Protein 6YF6 (pdb70)

Radius of gyration: 20.75 Å; Cα contacts (8 Å, |Δi|>4): 806; chains: 2; bounding box: 38×59×40 Å

InterPro domains:
  IPR008979 Galactose-binding-like domain superfamily [SSF49785] (20-133)
  IPR012905 PA-IL-like [PF07828] (20-133)

Secondary structure (DSSP, 8-state):
--EEE--GGG--TT-EE-TT--S-EEEEEEEEEEEE---TTS---EEEEEEEEES--TT-EEEEEEEEEE-S--SBPPEEEEEETTEE-SPPEEP-SBT--EEEEEEEE-SSSEEEEEEEE-----SB--EEEEEEEEE-/--EEEE--GGG--TT-EE-TT--S-EEEEEEEEEEEE---TTS---EEEEEEEE-S--TT-EEEEEEEEEE-S--SBPPEEEEEETTEE-S--EE--SBT--EEEEEEEE--SS-EEEEEEE----SSB--EEEEEEEE-

Nearest PDB structures (foldseek):
  6yf6-assembly1_B  TM=9.574E-01  e=5.874E-25  Enterobacter cloacae subsp. cloacae ATCC 13047
  8ic1-assembly1_A  TM=6.413E-01  e=6.674E-04  Microbacterium arabinogalactanolyticum
  8hhv-assembly1_A  TM=6.382E-01  e=7.828E-04  Microbacterium arabinogalactanolyticum
  8h3u-assembly1_A  TM=5.545E-01  e=1.059E-02  Homo sapiens
  8h3s-assembly1_A  TM=5.244E-01  e=1.359E-01  Homo sapiens

B-factor: mean 43.85, std 18.53, range [12.95, 133.69]

Structure (mmCIF, N/CA/C/O backbone):
data_6YF6
#
_entry.id   6YF6
#
_cell.length_a   38.512
_cell.length_b   63.671
_cell.length_c   134.009
_cell.angle_alpha   90.000
_cell.angle_beta   90.000
_cell.angle_gamma   90.000
#
_symmetry.space_group_name_H-M   'P 21 21 21'
#
loop_
_entity.id
_entity.type
_entity.pdbx_description
1 polymer 'Galactose-binding lectin'
2 non-polymer 'methyl 1-seleno-alpha-L-fucopyranoside'
3 non-polymer 'CALCIUM ION'
4 non-polymer 'PHOSPHATE ION'
5 water water
#
loop_
_atom_site.group_PDB
_atom_site.id
_atom_site.type_symbol
_atom_site.label_atom_id
_atom_site.label_alt_id
_atom_site.label_comp_id
_atom_site.label_asym_id
_atom_site.label_entity_id
_atom_site.label_seq_id
_atom_site.pdbx_PDB_ins_code
_atom_site.Cartn_x
_atom_site.Cartn_y
_atom_site.Cartn_z
_atom_site.occupancy
_atom_site.B_iso_or_equiv
_atom_site.auth_seq_id
_atom_site.auth_comp_id
_atom_site.auth_asym_id
_atom_site.auth_atom_id
_atom_site.pdbx_PDB_model_num
ATOM 1 N N . PHE A 1 5 ? -6.76919 30.60539 -0.81526 1.000 62.27983 144 PHE A N 1
ATOM 2 C CA . PHE A 1 5 ? -7.38989 31.49854 -1.78842 1.000 59.43038 144 PHE A CA 1
ATOM 3 C C . PHE A 1 5 ? -6.50009 31.68348 -3.01620 1.000 57.40631 144 PHE A C 1
ATOM 4 O O . PHE A 1 5 ? -5.28840 31.87007 -2.89685 1.000 56.07643 144 PHE A O 1
ATOM 20 N N . GLU A 1 6 ? -7.11022 31.62437 -4.19903 1.000 53.96845 145 GLU A N 1
ATOM 21 C CA . GLU A 1 6 ? -6.40262 31.92754 -5.43704 1.000 53.00837 145 GLU A CA 1
ATOM 22 C C . GLU A 1 6 ? -7.41631 32.33706 -6.49442 1.000 51.55943 145 GLU A C 1
ATOM 23 O O . GLU A 1 6 ? -8.42797 31.65347 -6.68337 1.000 51.26032 145 GLU A O 1
ATOM 35 N N . ASP A 1 7 ? -7.13988 33.44959 -7.17383 1.000 52.47706 146 ASP A N 1
ATOM 36 C CA . ASP A 1 7 ? -7.93714 33.93327 -8.29752 1.000 51.97734 146 ASP A CA 1
ATOM 37 C C . ASP A 1 7 ? -7.00960 34.02183 -9.50373 1.000 51.70114 146 ASP A C 1
ATOM 38 O O . ASP A 1 7 ? -6.17431 34.92910 -9.58422 1.000 52.51482 146 ASP A O 1
ATOM 47 N N . LEU A 1 8 ? -7.15622 33.08273 -10.43346 1.000 51.27608 147 LEU A N 1
ATOM 48 C CA . LEU A 1 8 ? -6.23191 32.90469 -11.54438 1.000 49.29782 147 LEU A CA 1
ATOM 49 C C . LEU A 1 8 ? -6.93017 33.26076 -12.84797 1.000 45.57504 147 LEU A C 1
ATOM 50 O O . LEU A 1 8 ? -7.99867 32.71903 -13.15019 1.000 45.64653 147 LEU A O 1
ATOM 66 N N . THR A 1 9 ? -6.32835 34.17700 -13.61009 1.000 42.42800 148 THR A N 1
ATOM 67 C CA . THR A 1 9 ? -6.83020 34.59614 -14.91863 1.000 38.83244 148 THR A CA 1
ATOM 68 C C . THR A 1 9 ? -5.71945 34.37589 -15.94444 1.000 36.23643 148 THR A C 1
ATOM 69 O O . THR A 1 9 ? -4.76472 35.15587 -16.00562 1.000 36.73366 148 THR A O 1
ATOM 80 N N . ASN A 1 10 ? -5.83351 33.31883 -16.74772 1.000 35.21192 149 ASN A N 1
ATOM 81 C CA . ASN A 1 10 ? -4.92570 33.09883 -17.86677 1.000 34.99608 149 ASN A CA 1
ATOM 82 C C . ASN A 1 10 ? -5.59739 33.33768 -19.21278 1.000 34.19711 149 ASN A C 1
ATOM 83 O O . ASN A 1 10 ? -4.92965 33.24993 -20.25018 1.000 34.18789 149 ASN A O 1
ATOM 94 N N . PHE A 1 11 ? -6.89650 33.64465 -19.21678 1.000 34.59462 150 PHE A N 1
ATOM 95 C CA . PHE A 1 11 ? -7.66691 34.00610 -20.40453 1.000 33.42142 150 PHE A CA 1
ATOM 96 C C . PHE A 1 11 ? -7.96272 32.81381 -21.30800 1.000 31.59806 150 PHE A C 1
ATOM 97 O O . PHE A 1 11 ? -8.35566 32.99682 -22.46418 1.000 31.61876 150 PHE A O 1
ATOM 114 N N . GLU A 1 12 ? -7.80016 31.59078 -20.80624 1.000 32.53558 151 GLU A N 1
ATOM 115 C CA . GLU A 1 12 ? -8.25741 30.41967 -21.54267 1.000 33.32687 151 GLU A CA 1
ATOM 116 C C . GLU A 1 12 ? -9.74885 30.54376 -21.83478 1.000 33.73344 151 GLU A C 1
ATOM 117 O O . GLU A 1 12 ? -10.52226 31.03274 -21.00689 1.000 34.16647 151 GLU A O 1
ATOM 129 N N . ARG A 1 13 ? -10.15361 30.10515 -23.02358 1.000 36.21815 152 ARG A N 1
ATOM 130 C CA . ARG A 1 13 ? -11.54805 30.16751 -23.45245 1.000 41.78569 152 ARG A CA 1
ATOM 131 C C . ARG A 1 13 ? -12.06177 31.60254 -23.52410 1.000 38.28257 152 ARG A C 1
ATOM 132 O O . ARG A 1 13 ? -13.27551 31.83392 -23.50693 1.000 36.37527 152 ARG A O 1
ATOM 153 N N . ASP A 1 14 ? -11.15171 32.57354 -23.60150 1.000 36.93592 153 ASP A N 1
ATOM 154 C CA . ASP A 1 14 ? -11.50671 33.99107 -23.64933 1.000 35.63757 153 ASP A CA 1
ATOM 155 C C . ASP A 1 14 ? -12.26107 34.42798 -22.39607 1.000 34.09726 153 ASP A C 1
ATOM 156 O O . ASP A 1 14 ? -13.06341 35.36356 -22.43391 1.000 33.01386 153 ASP A O 1
ATOM 165 N N . ASN A 1 15 ? -12.01538 33.75854 -21.27270 1.000 34.72103 154 ASN A N 1
ATOM 166 C CA . ASN A 1 15 ? -12.60199 34.16438 -20.00015 1.000 36.02285 154 ASN A CA 1
ATOM 167 C C . ASN A 1 15 ? -11.75029 35.28089 -19.40676 1.000 36.10039 154 ASN A C 1
ATOM 168 O O . ASN A 1 15 ? -10.62574 35.03996 -18.95471 1.000 38.28836 154 ASN A O 1
ATOM 179 N N . TRP A 1 16 ? -12.27757 36.50777 -19.42027 1.000 34.09004 155 TRP A N 1
ATOM 180 C CA . TRP A 1 16 ? -11.59249 37.62795 -18.78910 1.000 33.78108 155 TRP A CA 1
ATOM 181 C C . TRP A 1 16 ? -11.68283 37.58091 -17.26893 1.000 38.60150 155 TRP A C 1
ATOM 182 O O . TRP A 1 16 ? -11.02665 38.38981 -16.60431 1.000 40.11891 155 TRP A O 1
ATOM 203 N N . ASN A 1 17 ? -12.47462 36.66093 -16.71263 1.000 39.59727 156 ASN A N 1
ATOM 204 C CA . ASN A 1 17 ? -12.62643 36.49856 -15.26461 1.000 42.34099 156 ASN A CA 1
ATOM 205 C C . ASN A 1 17 ? -12.85935 37.84607 -14.58286 1.000 44.14795 156 ASN A C 1
ATOM 206 O O . ASN A 1 17 ? -12.23442 38.18269 -13.57442 1.000 43.73078 156 ASN A O 1
ATOM 217 N N . ASN A 1 18 ? -13.76892 38.62871 -15.16329 1.000 45.08448 157 ASN A N 1
ATOM 218 C CA . ASN A 1 18 ? -14.25769 39.89685 -14.63138 1.000 47.30541 157 ASN A CA 1
ATOM 219 C C . ASN A 1 18 ? -13.21747 41.00884 -14.66682 1.000 44.28548 157 ASN A C 1
ATOM 220 O O . ASN A 1 18 ? -13.46951 42.09467 -14.12875 1.000 44.17084 157 ASN A O 1
ATOM 231 N N . TRP A 1 19 ? -12.06068 40.78602 -15.28528 1.000 42.77255 158 TRP A N 1
ATOM 232 C CA . TRP A 1 19 ? -11.16782 41.89924 -15.57874 1.000 42.18925 158 TRP A CA 1
ATOM 233 C C . TRP A 1 19 ? -11.73954 42.71411 -16.73111 1.000 43.69841 158 TRP A C 1
ATOM 234 O O . TRP A 1 19 ? -12.26186 42.16069 -17.70402 1.000 42.10111 158 TRP A O 1
ATOM 255 N N . GLN A 1 20 ? -11.64977 44.03705 -16.60877 1.000 44.72878 159 GLN A N 1
ATOM 256 C CA . GLN A 1 20 ? -12.19620 44.95634 -17.59314 1.000 47.40750 159 GLN A CA 1
ATOM 257 C C . GLN A 1 20 ? -11.16011 46.01073 -17.94840 1.000 41.53504 159 GLN A C 1
ATOM 258 O O . GLN A 1 20 ? -10.29100 46.35036 -17.14038 1.000 40.66941 159 GLN A O 1
ATOM 272 N N . ALA A 1 21 ? -11.26609 46.53320 -19.16554 1.000 37.12443 160 ALA A N 1
ATOM 273 C CA . ALA A 1 21 ? -10.44269 47.66943 -19.54669 1.000 35.84443 160 ALA A CA 1
ATOM 274 C C . ALA A 1 21 ? -10.69597 48.83083 -18.59370 1.000 37.37897 160 ALA A C 1
ATOM 275 O O . ALA A 1 21 ? -11.83182 49.08095 -18.17877 1.000 36.95941 160 ALA A O 1
ATOM 282 N N . GLY A 1 22 ? -9.62462 49.52876 -18.22927 1.000 40.20969 161 GLY A N 1
ATOM 283 C CA . GLY A 1 22 ? -9.73491 50.74910 -17.46763 1.000 42.11784 161 GLY A CA 1
ATOM 284 C C . GLY A 1 22 ? -9.82161 51.95624 -18.38005 1.000 42.35914 161 GLY A C 1
ATOM 285 O O . GLY A 1 22 ? -9.72226 51.83992 -19.60599 1.000 38.02717 161 GLY A O 1
ATOM 289 N N . PRO A 1 23 ? -10.01006 53.14413 -17.79639 1.000 45.83619 162 PRO A N 1
ATOM 290 C CA . PRO A 1 23 ? -10.12536 54.36046 -18.62113 1.000 45.31917 162 PRO A CA 1
ATOM 291 C C . PRO A 1 23 ? -8.96643 54.57160 -19.58021 1.000 43.19963 162 PRO A C 1
ATOM 292 O O . PRO A 1 23 ? -9.16028 55.16289 -20.65031 1.000 41.41636 162 PRO A O 1
ATOM 303 N N . ALA A 1 24 ? -7.76670 54.11068 -19.23085 1.000 42.21894 163 ALA A N 1
ATOM 304 C CA . ALA A 1 24 ? -6.59305 54.23905 -20.08289 1.000 40.40504 163 ALA A CA 1
ATOM 305 C C . ALA A 1 24 ? -6.33220 52.99692 -20.92688 1.000 37.84775 163 ALA A C 1
ATOM 306 O O . ALA A 1 24 ? -5.35620 52.97239 -21.68278 1.000 37.09624 163 ALA A O 1
ATOM 313 N N . GLY A 1 25 ? -7.16809 51.96735 -20.81154 1.000 36.43984 164 GLY A N 1
ATOM 314 C CA . GLY A 1 25 ? -7.02376 50.77753 -21.62624 1.000 35.24573 164 GLY A CA 1
ATOM 315 C C . GLY A 1 25 ? -7.88541 50.85599 -22.86805 1.000 36.08211 164 GLY A C 1
ATOM 316 O O . GLY A 1 25 ? -9.08942 50.58649 -22.81357 1.000 41.05449 164 GLY A O 1
ATOM 320 N N . HIS A 1 26 ? -7.28241 51.22736 -23.99344 1.000 32.72854 165 HIS A N 1
ATOM 321 C CA . HIS A 1 26 ? -8.01790 51.49999 -25.21928 1.000 29.90707 165 HIS A CA 1
ATOM 322 C C . HIS A 1 26 ? -7.90436 50.33387 -26.18893 1.000 28.51851 165 HIS A C 1
ATOM 323 O O . HIS A 1 26 ? -6.80364 49.83321 -26.44730 1.000 28.03275 165 HIS A O 1
ATOM 337 N N . ASP A 1 27 ? -9.04654 49.91556 -26.73299 1.000 28.71068 166 ASP A N 1
ATOM 338 C CA . ASP A 1 27 ? -9.08581 48.96504 -27.84097 1.000 28.18705 166 ASP A CA 1
ATOM 339 C C . ASP A 1 27 ? -8.40518 47.64756 -27.46866 1.000 26.92789 166 ASP A C 1
ATOM 340 O O . ASP A 1 27 ? -7.59700 47.10220 -28.22571 1.000 27.21821 166 ASP A O 1
ATOM 349 N N . LEU A 1 28 ? -8.75480 47.12351 -26.29375 1.000 28.06211 167 LEU A N 1
ATOM 350 C CA . LEU A 1 28 ? -8.15866 45.88634 -25.81100 1.000 27.70988 167 LEU A CA 1
ATOM 351 C C . LEU A 1 28 ? -8.78298 44.67437 -26.49692 1.000 27.69986 167 LEU A C 1
ATOM 352 O O . LEU A 1 28 ? -9.96780 44.66805 -26.84573 1.000 29.07417 167 LEU A O 1
ATOM 368 N N . TYR A 1 29 ? -7.96442 43.64103 -26.68622 1.000 26.14971 168 TYR A N 1
ATOM 369 C CA . TYR A 1 29 ? -8.41679 42.38941 -27.27663 1.000 26.54585 168 TYR A CA 1
ATOM 370 C C . TYR A 1 29 ? -7.46022 41.28304 -26.86073 1.000 25.01637 168 TYR A C 1
ATOM 371 O O . TYR A 1 29 ? -6.34298 41.54090 -26.40364 1.000 26.49033 168 TYR A O 1
ATOM 389 N N . LEU A 1 30 ? -7.91472 40.04473 -27.03710 1.000 24.87946 169 LEU A N 1
ATOM 390 C CA . LEU A 1 30 ? -7.11004 38.87191 -26.73132 1.000 26.23282 169 LEU A CA 1
ATOM 391 C C . LEU A 1 30 ? -6.39657 38.36261 -27.97759 1.000 24.75505 169 LEU A C 1
ATOM 392 O O . LEU A 1 30 ? -6.93432 38.42455 -29.08993 1.000 25.22016 169 LEU A O 1
ATOM 408 N N . VAL A 1 31 ? -5.17854 37.86175 -27.78055 1.000 24.21959 170 VAL A N 1
ATOM 409 C CA . VAL A 1 31 ? -4.39111 37.23711 -28.83027 1.000 24.21292 170 VAL A CA 1
ATOM 410 C C . VAL A 1 31 ? -3.78824 35.95014 -28.27921 1.000 25.22583 170 VAL A C 1
ATOM 411 O O . VAL A 1 31 ? -3.76269 35.71062 -27.07081 1.000 23.33037 170 VAL A O 1
ATOM 424 N N . ASP A 1 32 ? -3.30078 35.11988 -29.20098 1.000 26.15685 171 ASP A N 1
ATOM 425 C CA . ASP A 1 32 ? -2.52972 33.92957 -28.86135 1.000 26.86454 171 ASP A CA 1
ATOM 426 C C . ASP A 1 32 ? -1.05902 34.32106 -28.80767 1.000 26.90924 171 ASP A C 1
ATOM 427 O O . ASP A 1 32 ? -0.40801 34.47028 -29.84463 1.000 27.18593 171 ASP A O 1
ATOM 436 N N . ALA A 1 33 ? -0.53212 34.50403 -27.60348 1.000 25.76795 172 ALA A N 1
ATOM 437 C CA . ALA A 1 33 ? 0.90968 34.47105 -27.43243 1.000 26.58408 172 ALA A CA 1
ATOM 438 C C . ALA A 1 33 ? 1.36883 33.01782 -27.53721 1.000 24.87181 172 ALA A C 1
ATOM 439 O O . ALA A 1 33 ? 0.56985 32.10176 -27.75620 1.000 24.45575 172 ALA A O 1
ATOM 446 N N . SER A 1 34 ? 2.66874 32.79051 -27.39398 1.000 27.54934 173 SER A N 1
ATOM 447 C CA . SER A 1 34 ? 3.21858 31.45085 -27.52843 1.000 31.99453 173 SER A CA 1
ATOM 448 C C . SER A 1 34 ? 4.11083 31.13073 -26.34327 1.000 30.78319 173 SER A C 1
ATOM 449 O O . SER A 1 34 ? 4.80625 32.00792 -25.81783 1.000 30.37442 173 SER A O 1
ATOM 457 N N . THR A 1 35 ? 4.08029 29.86433 -25.92971 1.000 30.72433 174 THR A N 1
ATOM 458 C CA . THR A 1 35 ? 4.89818 29.35055 -24.84194 1.000 29.96232 174 THR A CA 1
ATOM 459 C C . THR A 1 35 ? 5.38475 27.95642 -25.21659 1.000 28.24023 174 THR A C 1
ATOM 460 O O . THR A 1 35 ? 4.61888 27.13991 -25.73619 1.000 27.56409 174 THR A O 1
ATOM 471 N N . ARG A 1 36 ? 6.66325 27.69496 -24.95962 1.000 27.44491 175 ARG A N 1
ATOM 472 C CA . ARG A 1 36 ? 7.30830 26.48012 -25.43840 1.000 26.50370 175 ARG A CA 1
ATOM 473 C C . ARG A 1 36 ? 6.96762 25.29594 -24.54347 1.000 26.64690 175 ARG A C 1
ATOM 474 O O . ARG A 1 36 ? 6.90768 25.41910 -23.31533 1.000 26.62690 175 ARG A O 1
ATOM 495 N N . ALA A 1 37 ? 6.75694 24.13927 -25.17035 1.000 24.99055 176 ALA A N 1
ATOM 496 C CA . ALA A 1 37 ? 6.26649 22.96474 -24.46699 1.000 22.48732 176 ALA A CA 1
ATOM 497 C C . ALA A 1 37 ? 6.76052 21.70273 -25.15743 1.000 21.83872 176 ALA A C 1
ATOM 498 O O . ALA A 1 37 ? 6.92861 21.67382 -26.37922 1.000 22.24187 176 ALA A O 1
ATOM 505 N N . VAL A 1 38 ? 6.99373 20.66063 -24.35747 1.000 22.68040 177 VAL A N 1
ATOM 506 C CA . VAL A 1 38 ? 7.25302 19.32479 -24.88787 1.000 24.13722 177 VAL A CA 1
ATOM 507 C C . VAL A 1 38 ? 5.92436 18.70592 -25.29910 1.000 24.13701 177 VAL A C 1
ATOM 508 O O . VAL A 1 38 ? 4.96812 18.68894 -24.51581 1.000 24.54757 177 VAL A O 1
ATOM 521 N N . GLU A 1 39 ? 5.86548 18.17429 -26.51451 1.000 24.84919 178 GLU A N 1
ATOM 522 C CA . GLU A 1 39 ? 4.65933 17.54153 -27.03059 1.000 25.93984 178 GLU A CA 1
ATOM 523 C C . GLU A 1 39 ? 4.80182 16.02851 -26.94308 1.000 24.60786 178 GLU A C 1
ATOM 524 O O . GLU A 1 39 ? 5.81511 15.46740 -27.37397 1.000 22.48723 178 GLU A O 1
ATOM 536 N N . PHE A 1 40 ? 3.78702 15.37771 -26.38297 1.000 24.32289 179 PHE A N 1
ATOM 537 C CA . PHE A 1 40 ? 3.71455 13.92198 -26.29024 1.000 23.16706 179 PHE A CA 1
ATOM 538 C C . PHE A 1 40 ? 2.60308 13.46744 -27.23245 1.000 23.33454 179 PHE A C 1
ATOM 539 O O . PHE A 1 40 ? 1.42424 13.48912 -26.86863 1.000 23.95373 179 PHE A O 1
ATOM 556 N N . ILE A 1 41 ? 2.98186 13.06684 -28.45027 1.000 21.76122 180 ILE A N 1
ATOM 557 C CA . ILE A 1 41 ? 2.01535 12.60620 -29.44911 1.000 25.11906 180 ILE A CA 1
ATOM 558 C C . ILE A 1 41 ? 1.80325 11.09680 -29.41465 1.000 21.94235 180 ILE A C 1
ATOM 559 O O . ILE A 1 41 ? 0.86849 10.59825 -30.06359 1.000 24.25786 180 ILE A O 1
ATOM 575 N N . THR A 1 42 ? 2.63459 10.35716 -28.67477 1.000 21.88149 181 THR A N 1
ATOM 576 C CA . THR A 1 42 ? 2.50311 8.91665 -28.46260 1.000 23.98082 181 THR A CA 1
ATOM 577 C C . THR A 1 42 ? 2.13976 8.16380 -29.73549 1.000 26.16176 181 THR A C 1
ATOM 578 O O . THR A 1 42 ? 0.96977 7.84657 -29.97898 1.000 26.27670 181 THR A O 1
ATOM 588 N N . ARG A 1 43 ? 3.15744 7.85250 -30.53773 1.000 29.07760 182 ARG A N 1
ATOM 589 C CA . ARG A 1 43 ? 2.95345 7.25590 -31.84395 1.000 31.51014 182 ARG A CA 1
ATOM 590 C C . ARG A 1 43 ? 2.45652 5.81630 -31.72346 1.000 30.85294 182 ARG A C 1
ATOM 591 O O . ARG A 1 43 ? 2.58554 5.18636 -30.67057 1.000 31.62635 182 ARG A O 1
ATOM 612 N N . PRO A 1 44 ? 1.90433 5.26476 -32.80682 1.000 30.87963 183 PRO A N 1
ATOM 613 C CA . PRO A 1 44 ? 1.35826 3.90351 -32.74408 1.000 30.58604 183 PRO A CA 1
ATOM 614 C C . PRO A 1 44 ? 2.40770 2.86357 -32.37525 1.000 32.40222 183 PRO A C 1
ATOM 615 O O . PRO A 1 44 ? 3.57957 2.96723 -32.74054 1.000 32.55854 183 PRO A O 1
ATOM 626 N N . ASN A 1 45 ? 1.96054 1.84906 -31.63112 1.000 34.62102 184 ASN A N 1
ATOM 627 C CA . ASN A 1 45 ? 2.71989 0.61648 -31.40885 1.000 37.36934 184 ASN A CA 1
ATOM 628 C C . ASN A 1 45 ? 4.01366 0.85326 -30.64092 1.000 35.09931 184 ASN A C 1
ATOM 629 O O . ASN A 1 45 ? 5.02166 0.18482 -30.88002 1.000 34.48146 184 ASN A O 1
ATOM 640 N N . LYS A 1 46 ? 3.99352 1.80363 -29.71513 1.000 31.21897 185 LYS A N 1
ATOM 641 C CA . LYS A 1 46 ? 5.01377 1.92422 -28.68780 1.000 29.40359 185 LYS A CA 1
ATOM 642 C C . LYS A 1 46 ? 4.30562 1.96426 -27.34201 1.000 28.23057 185 LYS A C 1
ATOM 643 O O . LYS A 1 46 ? 3.13068 2.33022 -27.25241 1.000 28.38570 185 LYS A O 1
ATOM 662 N N . ASN A 1 47 ? 5.02087 1.56948 -26.29333 1.000 28.58817 186 ASN A N 1
ATOM 663 C CA . ASN A 1 47 ? 4.46408 1.55514 -24.94430 1.000 28.58940 186 ASN A CA 1
ATOM 664 C C . ASN A 1 47 ? 4.78335 2.89091 -24.27832 1.000 27.04600 186 ASN A C 1
ATOM 665 O O . ASN A 1 47 ? 5.94674 3.18608 -23.98605 1.000 29.40536 186 ASN A O 1
ATOM 676 N N . HIS A 1 48 ? 3.75049 3.70288 -24.04292 1.000 25.39455 187 HIS A N 1
ATOM 677 C CA . HIS A 1 48 ? 3.91168 5.04078 -23.48656 1.000 23.31750 187 HIS A CA 1
ATOM 678 C C . HIS A 1 48 ? 3.61735 5.10504 -21.99132 1.000 23.43556 187 HIS A C 1
ATOM 679 O O . HIS A 1 48 ? 3.41732 6.19803 -21.45062 1.000 21.62097 187 HIS A O 1
ATOM 693 N N . ALA A 1 49 ? 3.60047 3.96377 -21.31120 1.000 27.03722 188 ALA A N 1
ATOM 694 C CA . ALA A 1 49 ? 3.47607 3.91707 -19.86099 1.000 28.04168 188 ALA A CA 1
ATOM 695 C C . ALA A 1 49 ? 4.85636 3.72097 -19.24820 1.000 27.16632 188 ALA A C 1
ATOM 696 O O . ALA A 1 49 ? 5.63447 2.87820 -19.71389 1.000 25.02095 188 ALA A O 1
ATOM 703 N N . GLY A 1 50 ? 5.15033 4.49204 -18.20718 1.000 26.78411 189 GLY A N 1
ATOM 704 C CA . GLY A 1 50 ? 6.42377 4.46933 -17.52943 1.000 26.43435 189 GLY A CA 1
ATOM 705 C C . GLY A 1 50 ? 6.93092 5.87914 -17.32773 1.000 25.79488 189 GLY A C 1
ATOM 706 O O . GLY A 1 50 ? 6.16490 6.84885 -17.36442 1.000 26.52565 189 GLY A O 1
ATOM 710 N N . GLU A 1 51 ? 8.23745 5.99853 -17.11503 1.000 25.37744 190 GLU A N 1
ATOM 711 C CA . GLU A 1 51 ? 8.85700 7.30070 -16.89581 1.000 25.68557 190 GLU A CA 1
ATOM 712 C C . GLU A 1 51 ? 9.09882 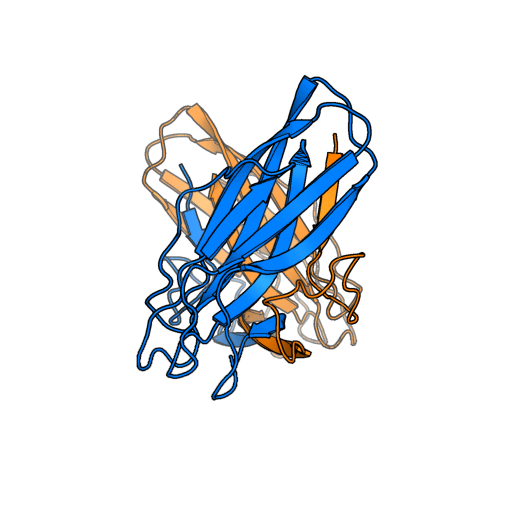7.97352 -18.24404 1.000 25.80636 190 GLU A C 1
ATOM 713 O O . GLU A 1 51 ? 9.84961 7.45679 -19.07959 1.000 28.08273 190 GLU A O 1
ATOM 725 N N . ILE A 1 52 ? 8.44542 9.11798 -18.45934 1.000 24.58336 191 ILE A N 1
ATOM 726 C CA . ILE A 1 52 ? 8.48741 9.80219 -19.74862 1.000 23.76048 191 ILE A CA 1
ATOM 727 C C . ILE A 1 52 ? 9.44359 10.99158 -19.76856 1.000 23.61971 191 ILE A C 1
ATOM 728 O O . ILE A 1 52 ? 9.87348 11.40464 -20.85792 1.000 24.77870 191 ILE A O 1
ATOM 744 N N . LEU A 1 53 ? 9.75876 11.57397 -18.61444 1.000 22.15452 192 LEU A N 1
ATOM 745 C CA . LEU A 1 53 ? 10.73838 12.64551 -18.50502 1.000 25.08340 192 LEU A CA 1
ATOM 746 C C . LEU A 1 53 ? 11.53774 12.41709 -17.23202 1.000 24.86531 192 LEU A C 1
ATOM 747 O O . LEU A 1 53 ? 10.96108 12.09498 -16.19071 1.000 26.42171 192 LEU A O 1
ATOM 763 N N . LYS A 1 54 ? 12.85373 12.60237 -17.30295 1.000 25.71585 193 LYS A N 1
ATOM 764 C CA . LYS A 1 54 ? 13.71511 12.31496 -16.16504 1.000 25.57935 193 LYS A CA 1
ATOM 765 C C . LYS A 1 54 ? 14.73762 13.42585 -15.98199 1.000 25.86799 193 LYS A C 1
ATOM 766 O O . LYS A 1 54 ? 15.20078 14.03498 -16.95074 1.000 25.24304 193 LYS A O 1
ATOM 785 N N . LYS A 1 55 ? 15.06950 13.69145 -14.71749 1.000 25.39094 194 LYS A N 1
ATOM 786 C CA . LYS A 1 55 ? 16.11853 14.64211 -14.38170 1.000 25.67542 194 LYS A CA 1
ATOM 787 C C . LYS A 1 55 ? 16.68309 14.30980 -13.00767 1.000 24.85452 194 LYS A C 1
ATOM 788 O O . LYS A 1 55 ? 15.92960 14.03856 -12.06944 1.000 23.59076 194 LYS A O 1
ATOM 807 N N . THR A 1 56 ? 18.00716 14.34969 -12.89720 1.000 27.03028 195 THR A N 1
ATOM 808 C CA . THR A 1 56 ? 18.67179 14.31124 -11.59704 1.000 30.55765 195 THR A CA 1
ATOM 809 C C . THR A 1 56 ? 18.87934 15.75692 -11.15981 1.000 28.93555 195 THR A C 1
ATOM 810 O O . THR A 1 56 ? 19.79620 16.43920 -11.62518 1.000 29.20017 195 THR A O 1
ATOM 821 N N . LEU A 1 57 ? 18.00909 16.22802 -10.27306 1.000 29.09255 196 LEU A N 1
ATOM 822 C CA . LEU A 1 57 ? 18.05779 17.60090 -9.78534 1.000 29.92855 196 LEU A CA 1
ATOM 823 C C . LEU A 1 57 ? 19.13395 17.73650 -8.71634 1.000 29.65885 196 LEU A C 1
ATOM 824 O O . LEU A 1 57 ? 19.11152 17.01680 -7.71246 1.000 29.80746 196 LEU A O 1
ATOM 840 N N . THR A 1 58 ? 20.05973 18.66560 -8.91835 1.000 30.64325 197 THR A N 1
ATOM 841 C CA . THR A 1 58 ? 21.16332 18.89331 -7.99839 1.000 31.87807 197 THR A CA 1
ATOM 842 C C . THR A 1 58 ? 20.92781 20.17180 -7.19965 1.000 31.92596 197 THR A C 1
ATOM 843 O O . THR A 1 58 ? 19.96144 20.90662 -7.42096 1.000 31.58610 197 THR A O 1
ATOM 854 N N . GLY A 1 59 ? 21.82521 20.42332 -6.24755 1.000 30.68861 198 GLY A N 1
ATOM 855 C CA . GLY A 1 59 ? 21.75679 21.63115 -5.44910 1.000 30.07230 198 GLY A CA 1
ATOM 856 C C . GLY A 1 59 ? 20.81442 21.57770 -4.27010 1.000 28.37702 198 GLY A C 1
ATOM 857 O O . GLY A 1 59 ? 20.45359 22.63085 -3.73365 1.000 27.46900 198 GLY A O 1
ATOM 861 N N . LEU A 1 60 ? 20.41419 20.38467 -3.83753 1.000 30.12561 199 LEU A N 1
ATOM 862 C CA . LEU A 1 60 ? 19.46552 20.23756 -2.74873 1.000 29.97722 199 LEU A CA 1
ATOM 863 C C . LEU A 1 60 ? 20.19225 20.05700 -1.41661 1.000 30.72591 199 LEU A C 1
ATOM 864 O O . LEU A 1 60 ? 21.42096 19.97537 -1.34990 1.000 30.15419 199 LEU A O 1
ATOM 880 N N . THR A 1 61 ? 19.41402 19.98328 -0.33826 1.000 30.04260 200 THR A N 1
ATOM 881 C CA . THR A 1 61 ? 19.94430 19.78104 1.00371 1.000 30.73432 200 THR A CA 1
ATOM 882 C C . THR A 1 61 ? 19.06517 18.77462 1.73021 1.000 28.71435 200 THR A C 1
ATOM 883 O O . THR A 1 61 ? 17.83925 18.91900 1.74723 1.000 29.53552 200 THR A O 1
ATOM 894 N N . ALA A 1 62 ? 19.69299 17.76252 2.32951 1.000 28.13186 201 ALA A N 1
ATOM 895 C CA . ALA A 1 62 ? 18.94940 16.70383 2.99876 1.000 2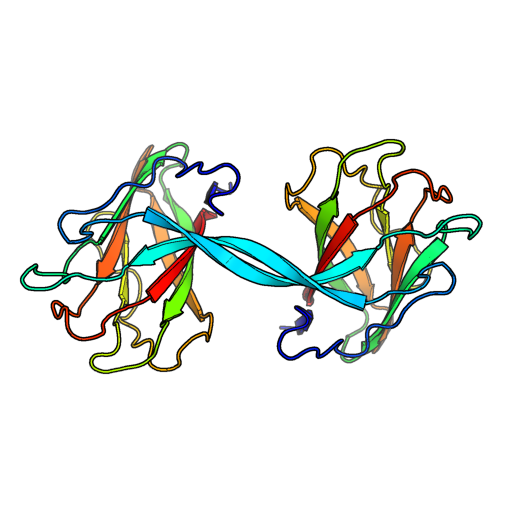7.65625 201 ALA A CA 1
ATOM 896 C C . ALA A 1 62 ? 17.98972 17.27324 4.03366 1.000 28.63687 201 ALA A C 1
ATOM 897 O O . ALA A 1 62 ? 18.30100 18.24184 4.73046 1.000 27.86119 201 ALA A O 1
ATOM 904 N N . GLY A 1 63 ? 16.82200 16.64463 4.14520 1.000 30.58255 202 GLY A N 1
ATOM 905 C CA . GLY A 1 63 ? 15.85697 16.99246 5.16008 1.000 33.48517 202 GLY A CA 1
ATOM 906 C C . GLY A 1 63 ? 14.89948 18.10294 4.79090 1.000 31.99058 202 GLY A C 1
ATOM 907 O O . GLY A 1 63 ? 13.92320 18.32042 5.51992 1.000 32.85793 202 GLY A O 1
ATOM 911 N N . TYR A 1 64 ? 15.14358 18.81852 3.69830 1.000 30.68692 203 TYR A N 1
ATOM 912 C CA . TYR A 1 64 ? 14.23197 19.85951 3.24873 1.000 29.51088 203 TYR A CA 1
ATOM 913 C C . TYR A 1 64 ? 13.17607 19.25036 2.33783 1.000 28.43376 203 TYR A C 1
ATOM 914 O O . TYR A 1 64 ? 13.44467 18.30781 1.59006 1.000 27.93672 203 TYR A O 1
ATOM 932 N N . GLU A 1 65 ? 11.96209 19.78811 2.42093 1.000 31.61627 204 GLU A N 1
ATOM 933 C CA . GLU A 1 65 ? 10.85678 19.35711 1.57648 1.000 31.19457 204 GLU A CA 1
ATOM 934 C C . GLU A 1 65 ? 10.74879 20.30106 0.38696 1.000 29.27784 204 GLU A C 1
ATOM 935 O O . GLU A 1 65 ? 10.65406 21.52048 0.56177 1.000 29.96297 204 GLU A O 1
ATOM 947 N N . TYR A 1 66 ? 10.77822 19.73841 -0.81575 1.000 29.45664 205 TYR A N 1
ATOM 948 C CA . TYR A 1 66 ? 10.72139 20.51061 -2.04670 1.000 31.20062 205 TYR A CA 1
ATOM 949 C C . TYR A 1 66 ? 9.38448 20.27661 -2.73620 1.000 29.93539 205 TYR A C 1
ATOM 950 O O . TYR A 1 66 ? 8.80302 19.19184 -2.64692 1.000 32.24281 205 TYR A O 1
ATOM 968 N N . THR A 1 67 ? 8.89941 21.31283 -3.41684 1.000 26.55731 206 THR A N 1
ATOM 969 C CA . THR A 1 67 ? 7.59545 21.30288 -4.07028 1.000 24.17050 206 THR A CA 1
ATOM 970 C C . THR A 1 67 ? 7.80985 21.31433 -5.57716 1.000 24.55759 206 THR A C 1
ATOM 971 O O . THR A 1 67 ? 8.37747 22.26808 -6.12132 1.000 24.52793 206 THR A O 1
ATOM 982 N N . TRP A 1 68 ? 7.36322 20.25751 -6.24433 1.000 25.58180 207 TRP A N 1
ATOM 983 C CA . TRP A 1 68 ? 7.54920 20.08700 -7.67900 1.000 27.93069 207 TRP A CA 1
ATOM 984 C C . TRP A 1 68 ? 6.21345 20.31981 -8.37282 1.000 28.01623 207 TRP A C 1
ATOM 985 O O . TRP A 1 68 ? 5.24055 19.60754 -8.10340 1.000 29.98430 207 TRP A O 1
ATOM 1006 N N . THR A 1 69 ? 6.16405 21.32132 -9.25128 1.000 27.92471 208 THR A N 1
ATOM 1007 C CA . THR A 1 69 ? 4.97503 21.61656 -10.03984 1.000 26.63709 208 THR A CA 1
ATOM 1008 C C . THR A 1 69 ? 5.28323 21.44368 -11.52212 1.000 23.43237 208 THR A C 1
ATOM 1009 O O . THR A 1 69 ? 6.39164 21.74456 -11.97815 1.000 22.85535 208 THR A O 1
ATOM 1020 N N . VAL A 1 70 ? 4.29578 20.93693 -12.25888 1.000 23.61004 209 VAL A N 1
ATOM 1021 C CA . VAL A 1 70 ? 4.39948 20.66337 -13.68761 1.000 22.38044 209 VAL A CA 1
ATOM 1022 C C . VAL A 1 70 ? 3.15076 21.23249 -14.34190 1.000 22.91056 209 VAL A C 1
ATOM 1023 O O . VAL A 1 70 ? 2.03111 20.86705 -13.96543 1.000 23.17386 209 VAL A O 1
ATOM 1036 N N . LYS A 1 71 ? 3.33384 22.13778 -15.29579 1.000 21.43625 210 LYS A N 1
ATOM 1037 C CA . LYS A 1 71 ? 2.21551 22.70878 -16.03541 1.000 23.20934 210 LYS A CA 1
ATOM 1038 C C . LYS A 1 71 ? 1.96782 21.83886 -17.25962 1.000 21.96051 210 LYS A C 1
ATOM 1039 O O . LYS A 1 71 ? 2.85488 21.68296 -18.10545 1.000 21.95285 210 LYS A O 1
ATOM 1058 N N . ILE A 1 72 ? 0.76662 21.27599 -17.35235 1.000 23.14546 211 ILE A N 1
ATOM 1059 C CA . ILE A 1 72 ? 0.48696 20.19062 -18.28109 1.000 23.19867 211 ILE A CA 1
ATOM 1060 C C . ILE A 1 72 ? -0.92828 20.33500 -18.81357 1.000 23.25271 211 ILE A C 1
ATOM 1061 O O . ILE A 1 72 ? -1.81860 20.84568 -18.12863 1.000 21.45673 211 ILE A O 1
ATOM 1077 N N . ALA A 1 73 ? -1.13356 19.87734 -20.04948 1.000 24.65067 212 ALA A N 1
ATOM 1078 C CA . ALA A 1 73 ? -2.44102 19.96175 -20.68248 1.000 23.16574 212 ALA A CA 1
ATOM 1079 C C . ALA A 1 73 ? -2.62845 18.81315 -21.65894 1.000 21.93687 212 ALA A C 1
ATOM 1080 O O . ALA A 1 73 ? -1.69425 18.42528 -22.36598 1.000 23.09621 212 ALA A O 1
ATOM 1087 N N . ARG A 1 74 ? -3.84400 18.28115 -21.69819 1.000 21.89561 213 ARG A N 1
ATOM 1088 C CA . ARG A 1 74 ? -4.21322 17.38929 -22.78163 1.000 21.46730 213 ARG A CA 1
ATOM 1089 C C . ARG A 1 74 ? -4.35207 18.18798 -24.07135 1.000 22.91196 213 ARG A C 1
ATOM 1090 O O . ARG A 1 74 ? -4.69022 19.37475 -24.05930 1.000 25.91360 213 ARG A O 1
ATOM 1111 N N . ILE A 1 75 ? -4.07080 17.53161 -25.19483 1.000 23.33656 214 ILE A N 1
ATOM 1112 C CA . ILE A 1 75 ? -4.33397 18.10722 -26.50495 1.000 25.86888 214 ILE A CA 1
ATOM 1113 C C . ILE A 1 75 ? -5.18655 17.13213 -27.30255 1.000 26.40603 214 ILE A C 1
ATOM 1114 O O . ILE A 1 75 ? -5.26542 15.94015 -26.99518 1.000 27.85562 214 ILE A O 1
ATOM 1130 N N . ILE A 1 76 ? -5.84647 17.66986 -28.32918 1.000 27.09103 215 ILE A N 1
ATOM 1131 C CA . ILE A 1 76 ? -6.66536 16.89075 -29.25288 1.000 26.35137 215 ILE A CA 1
ATOM 1132 C C . ILE A 1 76 ? -7.93048 16.41663 -28.54831 1.000 27.67109 215 ILE A C 1
ATOM 1133 O O . ILE A 1 76 ? -9.04547 16.69721 -29.00325 1.000 27.78064 215 ILE A O 1
ATOM 1149 N N . GLY A 1 77 ? -7.77039 15.69301 -27.44197 1.000 28.26708 216 GLY A N 1
ATOM 1150 C CA . GLY A 1 77 ? -8.90618 15.29003 -26.63574 1.000 29.90454 216 GLY A CA 1
ATOM 1151 C C . GLY A 1 77 ? -9.64993 14.06977 -27.12178 1.000 31.53708 216 GLY A C 1
ATOM 1152 O O . GLY A 1 77 ? -10.79630 13.85155 -26.71436 1.000 32.82989 216 GLY A O 1
ATOM 1156 N N . LYS A 1 78 ? -9.03930 13.25482 -27.96975 1.000 32.50561 217 LYS A N 1
ATOM 1157 C CA . LYS A 1 78 ? -9.71836 12.11099 -28.55038 1.000 35.62292 217 LYS A CA 1
ATOM 1158 C C . LYS A 1 78 ? -9.12256 10.81069 -28.03470 1.000 34.38618 217 LYS A C 1
ATOM 1159 O O . LYS A 1 78 ? -7.93142 10.72856 -27.71805 1.000 33.52638 217 LYS A O 1
ATOM 1178 N N . TYR A 1 79 ? -9.97379 9.79561 -27.95519 1.000 34.90624 218 TYR A N 1
ATOM 1179 C CA . TYR A 1 79 ? -9.57747 8.44407 -27.53936 1.000 34.99008 218 TYR A CA 1
ATOM 1180 C C . TYR A 1 79 ? -9.10625 8.52680 -26.08387 1.000 31.34148 218 TYR A C 1
ATOM 1181 O O . TYR A 1 79 ? -9.75083 9.20316 -25.26767 1.000 30.18440 218 TYR A O 1
ATOM 1199 N N . GLU A 1 80 ? -8.00669 7.87274 -25.72172 1.000 30.51583 219 GLU A N 1
ATOM 1200 C CA . GLU A 1 80 ? -7.67876 7.68142 -24.31580 1.000 32.02677 219 GLU A CA 1
ATOM 1201 C C . GLU A 1 80 ? -7.13700 8.95844 -23.68707 1.000 28.28520 219 GLU A C 1
ATOM 1202 O O . GLU A 1 80 ? -6.32958 9.67580 -24.28479 1.000 25.56453 219 GLU A O 1
ATOM 1214 N N . ALA A 1 81 ? -7.59339 9.23689 -22.46924 1.000 28.66589 220 ALA A N 1
ATOM 1215 C CA . ALA A 1 81 ? -7.10169 10.39040 -21.72984 1.000 28.80234 220 ALA A CA 1
ATOM 1216 C C . ALA A 1 81 ? -5.76483 10.05421 -21.07117 1.000 27.19437 220 ALA A C 1
ATOM 1217 O O . ALA A 1 81 ? -5.60906 8.96752 -20.50915 1.000 29.48543 220 ALA A O 1
ATOM 1224 N N . PRO A 1 82 ? -4.78037 10.95226 -21.12641 1.000 26.18154 221 PRO A N 1
ATOM 1225 C CA . PRO A 1 82 ? -3.52401 10.69042 -20.41348 1.000 26.42088 221 PRO A CA 1
ATOM 1226 C C . PRO A 1 82 ? -3.74695 10.62223 -18.90850 1.000 27.00083 221 PRO A C 1
ATOM 1227 O O . PRO A 1 82 ? -4.70885 11.17259 -18.37060 1.000 27.88708 221 PRO A O 1
ATOM 1238 N N . LYS A 1 83 ? -2.83531 9.92493 -18.22469 1.000 26.97963 222 LYS A N 1
ATOM 1239 C CA . LYS A 1 83 ? -2.81100 9.87143 -16.76274 1.000 27.82454 222 LYS A CA 1
ATOM 1240 C C . LYS A 1 83 ? -1.36247 9.98207 -16.31184 1.000 25.23494 222 LYS A C 1
ATOM 1241 O O . LYS A 1 83 ? -0.55376 9.09973 -16.61475 1.000 25.32558 222 LYS A O 1
ATOM 1260 N N . VAL A 1 84 ? -1.03391 11.04579 -15.58182 1.000 24.04092 223 VAL A N 1
ATOM 1261 C CA . VAL A 1 84 ? 0.35390 11.40386 -15.31170 1.000 24.28186 223 VAL A CA 1
ATOM 1262 C C . VAL A 1 84 ? 0.53725 11.66279 -13.82386 1.000 23.93630 223 VAL A C 1
ATOM 1263 O O . VAL A 1 84 ? -0.29418 12.32310 -13.19141 1.000 25.90962 223 VAL A O 1
ATOM 1276 N N . SER A 1 85 ? 1.63184 11.14351 -13.26560 1.000 23.43395 224 SER A N 1
ATOM 1277 C CA . SER A 1 85 ? 1.98758 11.35691 -11.86703 1.000 23.19478 224 SER A CA 1
ATOM 1278 C C . SER A 1 85 ? 3.44454 11.80000 -11.78594 1.000 24.66656 224 SER A C 1
ATOM 1279 O O . SER A 1 85 ? 4.14839 11.88615 -12.79785 1.000 24.52235 224 SER A O 1
ATOM 1287 N N . LEU A 1 86 ? 3.89397 12.08541 -10.56415 1.000 24.40775 225 LEU A N 1
ATOM 1288 C CA . LEU A 1 86 ? 5.26236 12.50272 -10.29752 1.000 22.12774 225 LEU A CA 1
ATOM 1289 C C . LEU A 1 86 ? 5.94733 11.50452 -9.37519 1.000 24.73528 225 LEU A C 1
ATOM 1290 O O . LEU A 1 86 ? 5.32266 10.95768 -8.45753 1.000 25.93117 225 LEU A O 1
ATOM 1306 N N . ARG A 1 87 ? 7.23959 11.29661 -9.60222 1.000 24.87648 226 ARG A N 1
ATOM 1307 C CA . ARG A 1 87 ? 8.03590 10.35421 -8.82959 1.000 26.74251 226 ARG A CA 1
ATOM 1308 C C . ARG A 1 87 ? 9.35966 11.00093 -8.45088 1.000 27.39826 226 ARG A C 1
ATOM 1309 O O . ARG A 1 87 ? 9.95428 11.73010 -9.24965 1.000 28.47547 226 ARG A O 1
ATOM 1330 N N . ALA A 1 88 ? 9.81519 10.74296 -7.22500 1.000 27.19683 227 ALA A N 1
ATOM 1331 C CA . ALA A 1 88 ? 11.07394 11.29849 -6.73902 1.000 24.73131 227 ALA A CA 1
ATOM 1332 C C . ALA A 1 88 ? 11.81066 10.24751 -5.92670 1.000 26.28312 227 ALA A C 1
ATOM 1333 O O . ALA A 1 88 ? 11.28578 9.75632 -4.92175 1.000 29.91730 227 ALA A O 1
ATOM 1340 N N . ASP A 1 89 ? 13.03364 9.92480 -6.35035 1.000 26.82848 228 ASP A N 1
ATOM 1341 C CA . ASP A 1 89 ? 13.84723 8.90900 -5.68563 1.000 30.07117 228 ASP A CA 1
ATOM 1342 C C . ASP A 1 89 ? 13.06139 7.61102 -5.53871 1.000 34.92587 228 ASP A C 1
ATOM 1343 O O . ASP A 1 89 ? 13.09000 6.94951 -4.49739 1.000 37.53267 228 ASP A O 1
ATOM 1352 N N . GLY A 1 90 ? 12.34545 7.24968 -6.60303 1.000 35.67354 229 GLY A N 1
ATOM 1353 C CA . GLY A 1 90 ? 11.59304 6.01687 -6.65289 1.000 38.52021 229 GLY A CA 1
ATOM 1354 C C . GLY A 1 90 ? 10.26147 6.04473 -5.93992 1.000 36.83533 229 GLY A C 1
ATOM 1355 O O . GLY A 1 90 ? 9.52112 5.05566 -6.01025 1.000 37.66544 229 GLY A O 1
ATOM 1359 N N . LYS A 1 91 ? 9.92862 7.13599 -5.26081 1.000 34.54660 230 LYS A N 1
ATOM 1360 C CA . LYS A 1 91 ? 8.70290 7.23348 -4.48220 1.000 33.94566 230 LYS A CA 1
ATOM 1361 C C . LYS A 1 91 ? 7.67162 8.04109 -5.25605 1.000 29.91151 230 LYS A C 1
ATOM 1362 O O . LYS A 1 91 ? 7.95648 9.15908 -5.69887 1.000 30.24498 230 LYS A O 1
ATOM 1381 N N . ASP A 1 92 ? 6.48202 7.47096 -5.42747 1.000 30.34775 231 ASP A N 1
ATOM 1382 C CA . ASP A 1 92 ? 5.38127 8.21155 -6.03068 1.000 28.58242 231 ASP A CA 1
ATOM 1383 C C . ASP A 1 92 ? 4.96761 9.34188 -5.09174 1.000 27.79323 231 ASP A C 1
ATOM 1384 O O . ASP A 1 92 ? 4.54476 9.08826 -3.95804 1.000 28.19339 231 ASP A O 1
ATOM 1393 N N . ILE A 1 93 ? 5.10136 10.58716 -5.55437 1.000 27.53812 232 ILE A N 1
ATOM 1394 C CA . ILE A 1 93 ? 4.80632 11.76261 -4.74023 1.000 30.32048 232 ILE A CA 1
ATOM 1395 C C . ILE A 1 93 ? 3.54751 12.48152 -5.20824 1.000 32.43291 232 ILE A C 1
ATOM 1396 O O . ILE A 1 93 ? 3.26570 13.59360 -4.74648 1.000 33.67560 232 ILE A O 1
ATOM 1412 N N . SER A 1 94 ? 2.78035 11.87826 -6.11184 1.000 30.56736 233 SER A N 1
ATOM 1413 C CA . SER A 1 94 ? 1.50597 12.44211 -6.52827 1.000 29.24654 233 SER A CA 1
ATOM 1414 C C . SER A 1 94 ? 0.58836 11.31298 -6.96927 1.000 27.87921 233 SER A C 1
ATOM 1415 O O . SER A 1 94 ? 1.04790 10.24639 -7.38671 1.000 27.98992 233 SER A O 1
ATOM 1423 N N . ALA A 1 95 ? -0.71484 11.55453 -6.86441 1.000 27.77156 234 ALA A N 1
ATOM 1424 C CA . ALA A 1 95 ? -1.68478 10.66039 -7.46933 1.000 28.09542 234 ALA A CA 1
ATOM 1425 C C . ALA A 1 95 ? -1.61371 10.78281 -8.99017 1.000 27.92485 234 ALA A C 1
ATOM 1426 O O . ALA A 1 95 ? -1.16652 11.80288 -9.51735 1.000 27.59181 234 ALA A O 1
ATOM 1433 N N . PRO A 1 96 ? -2.03269 9.74753 -9.72373 1.000 26.90948 235 PRO A N 1
ATOM 1434 C CA . PRO A 1 96 ? -2.14229 9.88720 -11.18733 1.000 26.96709 235 PRO A CA 1
ATOM 1435 C C . PRO A 1 96 ? -3.25712 10.85543 -11.55043 1.000 28.96271 235 PRO A C 1
ATOM 1436 O O . PRO A 1 96 ? -4.42189 10.64005 -11.20716 1.000 33.02828 235 PRO A O 1
ATOM 1447 N N . LEU A 1 97 ? -2.89765 11.92431 -12.25190 1.000 27.69494 236 LEU A N 1
ATOM 1448 C CA . LEU A 1 97 ? -3.84172 12.95800 -12.65473 1.000 28.27933 236 LEU A CA 1
ATOM 1449 C C . LEU A 1 97 ? -4.30403 12.67973 -14.07966 1.000 27.67276 236 LEU A C 1
ATOM 1450 O O . LEU A 1 97 ? -3.48294 12.62670 -15.00096 1.000 26.62647 236 LEU A O 1
ATOM 1466 N N . GLU A 1 98 ? -5.61217 12.50337 -14.25744 1.000 29.14201 237 GLU A N 1
ATOM 1467 C CA . GLU A 1 98 ? -6.17528 12.28960 -15.58285 1.000 30.12109 237 GLU A CA 1
ATOM 1468 C C . GLU A 1 98 ? -6.38319 13.62975 -16.27655 1.000 31.40474 237 GLU A C 1
ATOM 1469 O O . GLU A 1 98 ? -7.04432 14.52303 -15.73831 1.000 31.38339 237 GLU A O 1
ATOM 1481 N N . LEU A 1 99 ? -5.81349 13.76902 -17.46953 1.000 32.18653 238 LEU A N 1
ATOM 1482 C CA . LEU A 1 99 ? -5.95910 14.98110 -18.26706 1.000 33.20279 238 LEU A CA 1
ATOM 1483 C C . LEU A 1 99 ? -7.16222 14.82566 -19.18229 1.000 35.52033 238 LEU A C 1
ATOM 1484 O O . LEU A 1 99 ? -7.23811 13.86083 -19.95542 1.000 38.86542 238 LEU A O 1
ATOM 1500 N N . LYS A 1 100 ? -8.10730 15.75894 -19.12238 1.000 33.98951 239 LYS A N 1
ATOM 1501 C CA . LYS A 1 100 ? -9.37781 15.56910 -19.81406 1.000 33.58230 239 LYS A CA 1
ATOM 1502 C C . LYS A 1 100 ? -9.66072 16.65072 -20.86222 1.000 31.12404 239 LYS A C 1
ATOM 1503 O O . LYS A 1 100 ? -9.72592 16.31566 -22.03232 1.000 31.37413 239 LYS A O 1
ATOM 1522 N N . GLN A 1 101 ? -9.78276 17.91608 -20.48483 1.000 30.47480 240 GLN A N 1
ATOM 1523 C CA . GLN A 1 101 ? -10.14893 18.92514 -21.48880 1.000 33.04408 240 GLN A CA 1
ATOM 1524 C C . GLN A 1 101 ? -8.92647 19.36269 -22.29148 1.000 27.78139 240 GLN A C 1
ATOM 1525 O O . GLN A 1 101 ? -7.89920 19.73745 -21.71761 1.000 25.66385 240 GLN A O 1
ATOM 1539 N N . ALA A 1 102 ? -9.03781 19.31391 -23.61785 1.000 27.37864 241 ALA A N 1
ATOM 1540 C CA . ALA A 1 102 ? -7.92294 19.70291 -24.47079 1.000 28.16781 241 ALA A CA 1
ATOM 1541 C C . ALA A 1 102 ? -7.57417 21.16898 -24.24486 1.000 27.82501 241 ALA A C 1
ATOM 1542 O O . ALA A 1 102 ? -8.45744 22.02874 -24.18484 1.000 29.35636 241 ALA A O 1
ATOM 1549 N N . ASN A 1 103 ? -6.27936 21.44438 -24.09391 1.000 29.11385 242 ASN A N 1
ATOM 1550 C CA . ASN A 1 103 ? -5.74067 22.79779 -23.97822 1.000 31.77491 242 ASN A CA 1
ATOM 1551 C C . ASN A 1 103 ? -6.22442 23.53054 -22.73230 1.000 33.29171 242 ASN A C 1
ATOM 1552 O O . ASN A 1 103 ? -6.20342 24.76536 -22.68844 1.000 36.20497 242 ASN A O 1
ATOM 1563 N N . GLU A 1 104 ? -6.65057 22.79667 -21.70808 1.000 31.08569 243 GLU A N 1
ATOM 1564 C CA . GLU A 1 104 ? -6.84368 23.35208 -20.37349 1.000 32.24526 243 GLU A CA 1
ATOM 1565 C C . GLU A 1 104 ? -5.57388 23.05508 -19.58491 1.000 26.70986 243 GLU A C 1
ATOM 1566 O O . GLU A 1 104 ? -5.27552 21.89173 -19.28836 1.000 24.38599 243 GLU A O 1
ATOM 1578 N N . TRP A 1 105 ? -4.81613 24.09378 -19.26395 1.000 27.89750 244 TRP A N 1
ATOM 1579 C CA . TRP A 1 105 ? -3.54549 23.92701 -18.57488 1.000 27.29864 244 TRP A CA 1
ATOM 1580 C C . TRP A 1 105 ? -3.79745 23.84239 -17.07513 1.000 29.42109 244 TRP A C 1
ATOM 1581 O O . TRP A 1 105 ? -4.42918 24.72867 -16.49117 1.000 30.37456 244 TRP A O 1
ATOM 1602 N N . VAL A 1 106 ? -3.32464 22.75799 -16.46522 1.000 30.13776 245 VAL A N 1
ATOM 1603 C CA . VAL A 1 106 ? -3.48794 22.50898 -15.04288 1.000 31.52264 245 VAL A CA 1
ATOM 1604 C C . VAL A 1 106 ? -2.10911 22.25554 -14.45085 1.000 27.81286 245 VAL A C 1
ATOM 1605 O O . VAL A 1 106 ? -1.12236 22.07662 -15.16611 1.000 26.07266 245 VAL A O 1
ATOM 1618 N N . THR A 1 107 ? -2.05629 22.23134 -13.12434 1.000 26.58275 246 THR A N 1
ATOM 1619 C CA . THR A 1 107 ? -0.82132 22.01426 -12.38959 1.000 25.46564 246 THR A CA 1
ATOM 1620 C C . THR A 1 107 ? -0.84890 20.63846 -11.74229 1.000 24.74298 246 THR A C 1
ATOM 1621 O O . THR A 1 107 ? -1.78630 20.30348 -11.01107 1.000 25.93034 246 THR A O 1
ATOM 1632 N N . LEU A 1 108 ? 0.17177 19.84508 -12.03410 1.000 25.05041 247 LEU A N 1
ATOM 1633 C CA . LEU A 1 108 ? 0.42074 18.57711 -11.36562 1.000 26.49553 247 LEU A CA 1
ATOM 1634 C C . LEU A 1 108 ? 1.50201 18.82794 -10.32330 1.000 27.09894 247 LEU A C 1
ATOM 1635 O O . LEU A 1 108 ? 2.58978 19.30825 -10.66440 1.000 28.46300 247 LEU A O 1
ATOM 1651 N N . SER A 1 109 ? 1.19951 18.51171 -9.05966 1.000 28.29188 248 SER A N 1
ATOM 1652 C CA . SER A 1 109 ? 2.03510 18.89555 -7.93310 1.000 31.55258 248 SER A CA 1
ATOM 1653 C C . SER A 1 109 ? 2.35991 17.69814 -7.05144 1.000 27.42931 248 SER A C 1
ATOM 1654 O O . SER A 1 109 ? 1.55521 16.77503 -6.89494 1.000 25.88341 248 SER A O 1
ATOM 1662 N N . GLY A 1 110 ? 3.55360 17.73747 -6.47030 1.000 27.98346 249 GLY A N 1
ATOM 1663 C CA . GLY A 1 110 ? 3.93060 16.81190 -5.42178 1.000 29.13075 249 GLY A CA 1
ATOM 1664 C C . GLY A 1 110 ? 5.08809 17.38803 -4.64324 1.000 29.13754 249 GLY A C 1
ATOM 1665 O O . GLY A 1 110 ? 5.81887 18.25623 -5.12998 1.000 27.92779 249 GLY A O 1
ATOM 1669 N N . LYS A 1 111 ? 5.24271 16.90388 -3.41714 1.000 27.46650 250 LYS A N 1
ATOM 1670 C CA . LYS A 1 111 ? 6.34383 17.30249 -2.55689 1.000 26.68236 250 LYS A CA 1
ATOM 1671 C C . LYS A 1 111 ? 7.19957 16.08502 -2.24367 1.000 27.45362 250 LYS A C 1
ATOM 1672 O O . LYS A 1 111 ? 6.69505 14.96561 -2.13470 1.000 28.95844 250 LYS A O 1
ATOM 1691 N N . PHE A 1 112 ? 8.50564 16.31185 -2.11546 1.000 26.96388 251 PHE A N 1
ATOM 1692 C CA . PHE A 1 112 ? 9.43900 15.26107 -1.74225 1.000 26.83697 251 PHE A CA 1
ATOM 1693 C C . PHE A 1 112 ? 10.46378 15.83919 -0.78020 1.000 27.91505 251 PHE A C 1
ATOM 1694 O O . PHE A 1 112 ? 10.68147 17.05210 -0.72376 1.000 28.16528 251 PHE A O 1
ATOM 1711 N N . LYS A 1 113 ? 11.08226 14.95430 -0.00865 1.000 27.72662 252 LYS A N 1
ATOM 1712 C CA . LYS A 1 113 ? 12.09710 15.33644 0.96147 1.000 29.11007 252 LYS A CA 1
ATOM 1713 C C . LYS A 1 113 ? 13.44190 14.82124 0.47409 1.000 28.49045 252 LYS A C 1
ATOM 1714 O O . LYS A 1 113 ? 13.60166 13.61913 0.23638 1.000 27.92059 252 LYS A O 1
ATOM 1733 N N . ALA A 1 114 ? 14.39656 15.72994 0.31318 1.000 29.77755 253 ALA A N 1
ATOM 1734 C CA . ALA A 1 114 ? 15.71880 15.33841 -0.14640 1.000 33.28808 253 ALA A CA 1
ATOM 1735 C C . ALA A 1 114 ? 16.43415 14.52967 0.92814 1.000 32.18631 253 ALA A C 1
ATOM 1736 O O . ALA A 1 114 ? 16.29563 14.79208 2.12782 1.000 32.50343 253 ALA A O 1
ATOM 1743 N N . THR A 1 115 ? 17.18458 13.52229 0.49181 1.000 31.83512 254 THR A N 1
ATOM 1744 C CA . THR A 1 115 ? 18.07885 12.78233 1.36963 1.000 32.25202 254 THR A CA 1
ATOM 1745 C C . THR A 1 115 ? 19.53215 13.18325 1.16692 1.000 33.27049 254 THR A C 1
ATOM 1746 O O . THR A 1 115 ? 20.41966 12.60883 1.80550 1.000 34.55329 254 THR A O 1
ATOM 1757 N N . GLY A 1 116 ? 19.79067 14.15677 0.29728 1.000 34.82295 255 GLY A N 1
ATOM 1758 C CA . GLY A 1 116 ? 21.14047 14.60829 0.03961 1.000 38.87748 255 GLY A CA 1
ATOM 1759 C C . GLY A 1 116 ? 21.20287 15.78826 -0.90722 1.000 37.55831 255 GLY A C 1
ATOM 1760 O O . GLY A 1 116 ? 20.32227 16.65519 -0.90284 1.000 37.37222 255 GLY A O 1
ATOM 1764 N N . SER A 1 117 ? 22.24806 15.82120 -1.73222 1.000 38.35955 256 SER A N 1
ATOM 1765 C CA . SER A 1 117 ? 22.49096 16.94090 -2.62887 1.000 36.28264 256 SER A CA 1
ATOM 1766 C C . SER A 1 117 ? 21.68236 16.86296 -3.91551 1.000 33.83805 256 SER A C 1
ATOM 1767 O O . SER A 1 117 ? 21.60718 17.86238 -4.63963 1.000 32.48228 256 SER A O 1
ATOM 1775 N N . GLN A 1 118 ? 21.07656 15.71755 -4.21940 1.000 32.53635 257 GLN A N 1
ATOM 1776 C CA . GLN A 1 118 ? 20.33095 15.57944 -5.46010 1.000 31.64557 257 GLN A CA 1
ATOM 1777 C C . GLN A 1 118 ? 19.19128 14.59048 -5.27467 1.000 31.17362 257 GLN A C 1
ATOM 1778 O O . GLN A 1 118 ? 19.16349 13.80791 -4.32139 1.000 32.19362 257 GLN A O 1
ATOM 1792 N N . ALA A 1 119 ? 18.24807 14.63931 -6.21327 1.000 29.35837 258 ALA A N 1
ATOM 1793 C CA . ALA A 1 119 ? 17.10924 13.73527 -6.24094 1.000 27.89992 258 ALA A CA 1
ATOM 1794 C C . ALA A 1 119 ? 16.84646 13.32223 -7.67939 1.000 26.45010 258 ALA A C 1
ATOM 1795 O O . ALA A 1 119 ? 16.99255 14.13032 -8.60155 1.000 27.82725 258 ALA A O 1
ATOM 1802 N N . GLU A 1 120 ? 16.46374 12.06184 -7.86346 1.000 26.53742 259 GLU A N 1
ATOM 1803 C CA . GLU A 1 120 ? 16.12323 11.52910 -9.17785 1.000 28.62365 259 GLU A CA 1
ATOM 1804 C C . GLU A 1 120 ? 14.62554 11.71688 -9.38831 1.000 25.27167 259 GLU A C 1
ATOM 1805 O O . GLU A 1 120 ? 13.81047 11.07014 -8.72160 1.000 26.05204 259 GLU A O 1
ATOM 1817 N N . LEU A 1 121 ? 14.26640 12.61251 -10.30268 1.000 24.22105 260 LEU A N 1
ATOM 1818 C CA . LEU A 1 121 ? 12.87719 12.94375 -10.57660 1.000 24.90418 260 LEU A CA 1
ATOM 1819 C C . LEU A 1 121 ? 12.42711 12.29784 -11.87752 1.000 26.37817 260 LEU A C 1
ATOM 1820 O O . LEU A 1 121 ? 13.19486 12.21024 -12.84062 1.000 27.82306 260 LEU A O 1
ATOM 1836 N N . ALA A 1 122 ? 11.17143 11.86578 -11.90926 1.000 27.53325 261 ALA A N 1
ATOM 1837 C CA . ALA A 1 122 ? 10.60351 11.31008 -13.12517 1.000 28.11042 261 ALA A CA 1
ATOM 1838 C C . ALA A 1 122 ? 9.13046 11.67479 -13.19735 1.000 25.78429 261 ALA A C 1
ATOM 1839 O O . ALA A 1 122 ? 8.41498 11.59931 -12.19575 1.000 26.31248 261 ALA A O 1
ATOM 1846 N N . VAL A 1 123 ? 8.69828 12.09869 -14.38291 1.000 24.31654 262 VAL A N 1
ATOM 1847 C CA . VAL A 1 123 ? 7.28201 12.20964 -14.70936 1.000 23.12459 262 VAL A CA 1
ATOM 1848 C C . VAL A 1 123 ? 6.83690 10.86326 -15.26365 1.000 23.57220 262 VAL A C 1
ATOM 1849 O O . VAL A 1 123 ? 7.52742 10.26887 -16.10068 1.000 25.26902 262 VAL A O 1
ATOM 1862 N N . VAL A 1 124 ? 5.69126 10.37529 -14.79473 1.000 26.00692 263 VAL A N 1
ATOM 1863 C CA . VAL A 1 124 ? 5.26399 9.00146 -15.02819 1.000 27.97059 263 VAL A CA 1
ATOM 1864 C C . VAL A 1 124 ? 3.92037 9.01022 -15.74159 1.000 26.33658 263 VAL A C 1
ATOM 1865 O O . VAL A 1 124 ? 2.97201 9.65568 -15.28087 1.000 28.08125 263 VAL A O 1
ATOM 1878 N N . SER A 1 125 ? 3.84494 8.28935 -16.86056 1.000 24.02991 264 SER A N 1
ATOM 1879 C CA . SER A 1 125 ? 2.59559 8.04322 -17.56617 1.000 22.78238 264 SER A CA 1
ATOM 1880 C C . SER A 1 125 ? 2.04071 6.67685 -17.18785 1.000 23.96221 264 SER A C 1
ATOM 1881 O O . SER A 1 125 ? 2.77977 5.68994 -17.13010 1.000 26.51102 264 SER A O 1
ATOM 1889 N N . HIS A 1 126 ? 0.73132 6.62125 -16.95071 1.000 26.07444 265 HIS A N 1
ATOM 1890 C CA . HIS A 1 126 ? 0.05080 5.38247 -16.59729 1.000 28.68078 265 HIS A CA 1
ATOM 1891 C C . HIS A 1 126 ? -0.79095 4.83823 -17.74282 1.000 28.32574 265 HIS A C 1
ATOM 1892 O O . HIS A 1 126 ? -1.53448 3.87022 -17.55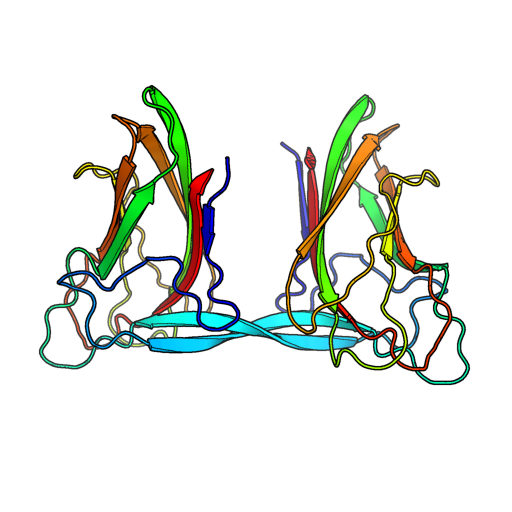058 1.000 30.83871 265 HIS A O 1
ATOM 1906 N N . VAL A 1 127 ? -0.67839 5.42570 -18.92996 1.000 27.05972 266 VAL A N 1
ATOM 1907 C CA . VAL A 1 127 ? -1.41387 4.99230 -20.11231 1.000 27.53886 266 VAL A CA 1
ATOM 1908 C C . VAL A 1 127 ? -0.39191 4.59741 -21.16808 1.000 26.93007 266 VAL A C 1
ATOM 1909 O O . VAL A 1 127 ? 0.38517 5.44138 -21.63326 1.000 25.71688 266 VAL A O 1
ATOM 1922 N N . SER A 1 128 ? -0.38131 3.31534 -21.53519 1.000 29.19697 267 SER A N 1
ATOM 1923 C CA . SER A 1 128 ? 0.51889 2.83782 -22.57659 1.000 29.79599 267 SER A CA 1
ATOM 1924 C C . SER A 1 128 ? -0.01562 3.09057 -23.98042 1.000 29.99676 267 SER A C 1
ATOM 1925 O O . SER A 1 128 ? 0.75106 2.99673 -24.94486 1.000 29.87384 267 SER A O 1
ATOM 1933 N N . ALA A 1 129 ? -1.29587 3.42872 -24.10921 1.000 31.13035 268 ALA A N 1
ATOM 1934 C CA . ALA A 1 129 ? -1.94153 3.47313 -25.41245 1.000 30.68544 268 ALA A CA 1
ATOM 1935 C C . ALA A 1 129 ? -1.33929 4.55380 -26.30111 1.000 26.87601 268 ALA A C 1
ATOM 1936 O O . ALA A 1 129 ? -0.79902 5.55729 -25.82813 1.000 23.29376 268 ALA A O 1
ATOM 1943 N N . SER A 1 130 ? -1.43665 4.33073 -27.61140 1.000 26.69767 269 SER A N 1
ATOM 1944 C CA . SER A 1 130 ? -1.09577 5.33850 -28.60652 1.000 24.91345 269 SER A CA 1
ATOM 1945 C C . SER A 1 130 ? -2.32226 6.04404 -29.16544 1.000 23.23714 269 SER A C 1
ATOM 1946 O O . SER A 1 130 ? -2.22518 7.20789 -29.56971 1.000 22.78293 269 SER A O 1
ATOM 1954 N N . MET A 1 131 ? -3.46877 5.36229 -29.19197 1.000 25.40940 270 MET A N 1
ATOM 1955 C CA . MET A 1 131 ? -4.73084 5.96879 -29.60357 1.000 27.99614 270 MET A CA 1
ATOM 1956 C C . MET A 1 131 ? -5.10842 7.04786 -28.59717 1.000 27.22044 270 MET A C 1
ATOM 1957 O O . MET A 1 131 ? -5.52400 6.74146 -27.47492 1.000 29.01678 270 MET A O 1
ATOM 1971 N N . GLY A 1 132 ? -4.97047 8.30969 -28.99302 1.000 27.78146 271 GLY A N 1
ATOM 1972 C CA . GLY A 1 132 ? -5.12028 9.40251 -28.05620 1.000 26.85414 271 GLY A CA 1
ATOM 1973 C C . GLY A 1 132 ? -3.90197 9.50902 -27.16347 1.000 26.27080 271 GLY A C 1
ATOM 1974 O O . GLY A 1 132 ? -2.76884 9.34680 -27.62702 1.000 24.23649 271 GLY A O 1
ATOM 1978 N N . ASN A 1 133 ? -4.11312 9.76845 -25.87739 1.000 26.27752 272 ASN A N 1
ATOM 1979 C CA . ASN A 1 133 ? -3.00770 9.88192 -24.93145 1.000 25.65728 272 ASN A CA 1
ATOM 1980 C C . ASN A 1 133 ? -2.00238 10.93776 -25.39492 1.000 24.17630 272 ASN A C 1
ATOM 1981 O O . ASN A 1 133 ? -0.78858 10.72127 -25.38442 1.000 22.47985 272 ASN A O 1
ATOM 1992 N N . ASP A 1 134 ? -2.52452 12.09258 -25.80966 1.000 23.83610 273 ASP A N 1
ATOM 1993 C CA . ASP A 1 134 ? -1.72893 13.19056 -26.34818 1.000 23.79103 273 ASP A CA 1
ATOM 1994 C C . ASP A 1 134 ? -1.78066 14.38384 -25.40208 1.000 20.01309 273 ASP A C 1
ATOM 1995 O O . ASP A 1 134 ? -2.86464 14.79865 -24.98032 1.000 21.42905 273 ASP A O 1
ATOM 2004 N N . PHE A 1 135 ? -0.61665 14.94575 -25.08294 1.000 19.95048 274 PHE A N 1
ATOM 2005 C CA . PHE A 1 135 ? -0.55628 16.02190 -24.10087 1.000 20.12691 274 PHE A CA 1
ATOM 2006 C C . PHE A 1 135 ? 0.75307 16.78348 -24.25732 1.000 20.48518 274 PHE A C 1
ATOM 2007 O O . PHE A 1 135 ? 1.65058 16.37691 -24.99942 1.000 20.47866 274 PHE A O 1
ATOM 2024 N N . ARG A 1 136 ? 0.84057 17.91250 -23.55119 1.000 21.57110 275 ARG A N 1
ATOM 2025 C CA . ARG A 1 136 ? 2.00982 18.77864 -23.58424 1.000 21.19120 275 ARG A CA 1
ATOM 2026 C C . ARG A 1 136 ? 2.39967 19.17499 -22.16599 1.000 19.87732 275 ARG A C 1
ATOM 2027 O O . ARG A 1 136 ? 1.54265 19.34352 -21.29498 1.000 19.28944 275 ARG A O 1
ATOM 2048 N N . ILE A 1 137 ? 3.70430 19.32891 -21.94476 1.000 18.81791 276 ILE A N 1
ATOM 2049 C CA . ILE A 1 137 ? 4.24802 19.85570 -20.69691 1.000 18.93988 276 ILE A CA 1
ATOM 2050 C C . ILE A 1 137 ? 5.05978 21.09926 -21.02900 1.000 20.26215 276 ILE A C 1
ATOM 2051 O O . ILE A 1 137 ? 6.06700 21.01441 -21.74351 1.000 22.62235 276 ILE A O 1
ATOM 2067 N N . LYS A 1 138 ? 4.63691 22.24893 -20.49897 1.000 19.84896 277 LYS A N 1
ATOM 2068 C CA . LYS A 1 138 ? 5.29864 23.5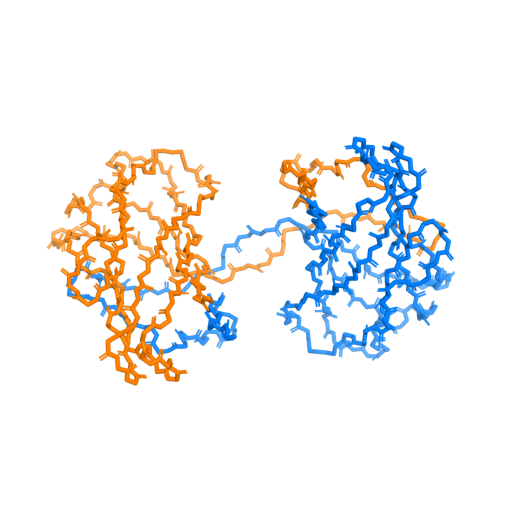0926 -20.80478 1.000 22.29651 277 LYS A CA 1
ATOM 2069 C C . LYS A 1 138 ? 6.20423 24.00943 -19.68774 1.000 22.76434 277 LYS A C 1
ATOM 2070 O O . LYS A 1 138 ? 6.99998 24.92261 -19.92778 1.000 23.64354 277 LYS A O 1
ATOM 2089 N N . GLU A 1 139 ? 6.12401 23.44034 -18.48841 1.000 22.11646 278 GLU A N 1
ATOM 2090 C CA . GLU A 1 139 ? 6.95689 23.92848 -17.39954 1.000 25.31218 278 GLU A CA 1
ATOM 2091 C C . GLU A 1 139 ? 7.09246 22.86642 -16.32107 1.000 22.21081 278 GLU A C 1
ATOM 2092 O O . GLU A 1 139 ? 6.12447 22.17956 -15.98501 1.000 24.48521 278 GLU A O 1
ATOM 2104 N N . LEU A 1 140 ? 8.30865 22.73744 -15.79391 1.000 22.38108 279 LEU A N 1
ATOM 2105 C CA . LEU A 1 140 ? 8.58595 21.93712 -14.60812 1.000 22.70821 279 LEU A CA 1
ATOM 2106 C C . LEU A 1 140 ? 9.36030 22.81887 -13.64141 1.000 23.99900 279 LEU A C 1
ATOM 2107 O O . LEU A 1 140 ? 10.40116 23.37889 -14.00500 1.000 25.16112 279 LEU A O 1
ATOM 2123 N N . LYS A 1 141 ? 8.85186 22.95222 -12.42161 1.000 23.92130 280 LYS A N 1
ATOM 2124 C CA . LYS A 1 141 ? 9.43243 23.85630 -11.44148 1.000 24.64209 280 LYS A CA 1
ATOM 2125 C C . LYS A 1 141 ? 9.54296 23.14079 -10.10796 1.000 25.74781 280 LYS A C 1
ATOM 2126 O O . LYS A 1 141 ? 8.59370 22.48312 -9.67034 1.000 26.04557 280 LYS A O 1
ATOM 2145 N N . ILE A 1 142 ? 10.70175 23.26640 -9.47188 1.000 25.66953 281 ILE A N 1
ATOM 2146 C CA . ILE A 1 142 ? 10.93508 22.73634 -8.13679 1.000 24.70289 281 ILE A CA 1
ATOM 2147 C C . ILE A 1 142 ? 11.38662 23.88985 -7.25442 1.000 24.35344 281 ILE A C 1
ATOM 2148 O O . ILE A 1 142 ? 12.35225 24.58685 -7.58743 1.000 24.08900 281 ILE A O 1
ATOM 2164 N N . LYS A 1 143 ? 10.68738 24.08881 -6.13491 1.000 24.96503 282 LYS A N 1
ATOM 2165 C CA . LYS A 1 143 ? 10.99943 25.14144 -5.17867 1.000 26.19174 282 LYS A CA 1
ATOM 2166 C C . LYS A 1 143 ? 11.16359 24.54116 -3.78819 1.000 25.81075 282 LYS A C 1
ATOM 2167 O O . LYS A 1 143 ? 10.55596 23.51837 -3.45909 1.000 26.81910 282 LYS A O 1
ATOM 2186 N N . GLY A 1 144 ? 11.98455 25.19425 -2.97131 1.000 26.39565 283 GLY A N 1
ATOM 2187 C CA . GLY A 1 144 ? 12.25933 24.71817 -1.62922 1.000 29.84108 283 GLY A CA 1
ATOM 2188 C C . GLY A 1 144 ? 12.79640 25.79514 -0.70848 1.000 35.20894 283 GLY A C 1
ATOM 2189 O O . GLY A 1 144 ? 13.13317 26.89815 -1.14348 1.000 38.26396 283 GLY A O 1
ATOM 2194 N N . PRO B 1 4 ? 16.75971 30.00024 -0.34435 1.000 51.17364 143 PRO B N 1
ATOM 2195 C CA . PRO B 1 4 ? 15.64699 29.61197 -1.22132 1.000 48.18028 143 PRO B CA 1
ATOM 2196 C C . PRO B 1 4 ? 16.09347 28.93692 -2.50884 1.000 42.66897 143 PRO B C 1
ATOM 2197 O O . PRO B 1 4 ? 16.95480 29.43821 -3.23243 1.000 43.47010 143 PRO B O 1
ATOM 2208 N N . PHE B 1 5 ? 15.48240 27.79699 -2.79637 1.000 39.64311 144 PHE B N 1
ATOM 2209 C CA . PHE B 1 5 ? 15.83324 26.98707 -3.94785 1.000 34.51582 144 PHE B CA 1
ATOM 2210 C C . PHE B 1 5 ? 14.74099 27.10025 -5.00010 1.000 33.29252 144 PHE B C 1
ATOM 2211 O O . PHE B 1 5 ? 13.54936 27.07257 -4.67539 1.000 34.15505 144 PHE B O 1
ATOM 2228 N N . GLU B 1 6 ? 15.15441 27.25277 -6.25625 1.000 34.94567 145 GLU B N 1
ATOM 2229 C CA . GLU B 1 6 ? 14.23693 27.13363 -7.38123 1.000 38.53163 145 GLU B CA 1
ATOM 2230 C C . GLU B 1 6 ? 14.98851 26.59445 -8.58839 1.000 36.55583 145 GLU B C 1
ATOM 2231 O O . GLU B 1 6 ? 16.06179 27.09969 -8.93185 1.000 36.91531 145 GLU B O 1
ATOM 2243 N N . ASP B 1 7 ? 14.42009 25.56746 -9.21841 1.000 35.05622 146 ASP B N 1
ATOM 2244 C CA . ASP B 1 7 ? 14.86568 25.06506 -10.51473 1.000 31.92698 146 ASP B CA 1
ATOM 2245 C C . ASP B 1 7 ? 13.67218 25.15796 -11.45662 1.000 31.44262 146 ASP B C 1
ATOM 2246 O O . ASP B 1 7 ? 12.67071 24.45761 -11.26852 1.000 30.65006 146 ASP B O 1
ATOM 2255 N N . LEU B 1 8 ? 13.77479 26.02756 -12.45523 1.000 31.86416 147 LEU B N 1
ATOM 2256 C CA . LEU B 1 8 ? 12.67945 26.33025 -13.36427 1.000 29.95608 147 LEU B CA 1
ATOM 2257 C C . LEU B 1 8 ? 13.07195 25.92256 -14.77475 1.000 28.11476 147 LEU B C 1
ATOM 2258 O O . LEU B 1 8 ? 14.12272 26.33824 -15.27233 1.000 29.72600 147 LEU B O 1
ATOM 2274 N N . THR B 1 9 ? 12.22654 25.11264 -15.41341 1.000 25.91043 148 THR B N 1
ATOM 2275 C CA . THR B 1 9 ? 12.38175 24.74292 -16.81774 1.000 26.28301 148 THR B CA 1
ATOM 2276 C C . THR B 1 9 ? 11.08367 25.08017 -17.53777 1.000 27.29810 148 THR B C 1
ATOM 2277 O O . THR B 1 9 ? 10.04935 24.46029 -17.27013 1.000 28.53613 148 THR B O 1
ATOM 2288 N N . ASN B 1 10 ? 11.13143 26.05686 -18.44385 1.000 25.77419 149 ASN B N 1
ATOM 2289 C CA . ASN B 1 10 ? 9.99509 26.36871 -19.29868 1.000 26.39157 149 ASN B CA 1
ATOM 2290 C C . ASN B 1 10 ? 10.31005 26.17883 -20.77478 1.000 25.39673 149 ASN B C 1
ATOM 2291 O O . ASN B 1 10 ? 9.44768 26.45451 -21.61710 1.000 27.43370 149 ASN B O 1
ATOM 2302 N N . PHE B 1 11 ? 11.51858 25.72122 -21.10670 1.000 26.24105 150 PHE B N 1
ATOM 2303 C CA . PHE B 1 11 ? 11.92765 25.37869 -22.46377 1.000 26.03042 150 PHE B CA 1
ATOM 2304 C C . PHE B 1 11 ? 12.05727 26.60118 -23.36043 1.000 27.32159 150 PHE B C 1
ATOM 2305 O O . PHE B 1 11 ? 12.11306 26.46543 -24.58628 1.000 26.94624 150 PHE B O 1
ATOM 2322 N N . GLU B 1 12 ? 12.11707 27.79508 -22.77175 1.000 31.75166 151 GLU B N 1
ATOM 2323 C CA . GLU B 1 12 ? 12.44572 28.98987 -23.53619 1.000 39.77584 151 GLU B CA 1
ATOM 2324 C C . GLU B 1 12 ? 13.81624 28.81914 -24.17845 1.000 36.39849 151 GLU B C 1
ATOM 2325 O O . GLU B 1 12 ? 14.75157 28.30482 -23.55659 1.000 34.50532 151 GLU B O 1
ATOM 2337 N N . ARG B 1 13 ? 13.92987 29.24575 -25.43509 1.000 36.09594 152 ARG B N 1
ATOM 2338 C CA . ARG B 1 13 ? 15.16084 29.08405 -26.20568 1.000 37.00779 152 ARG B CA 1
ATOM 2339 C C . ARG B 1 13 ? 15.55844 27.61365 -26.30900 1.000 33.65170 152 ARG B C 1
ATOM 2340 O O . ARG B 1 13 ? 16.73527 27.28417 -26.47679 1.000 34.21225 152 ARG B O 1
ATOM 2361 N N . ASP B 1 14 ? 14.57281 26.72255 -26.20209 1.000 30.60162 153 ASP B N 1
ATOM 2362 C CA . ASP B 1 14 ? 14.77539 25.28486 -26.37623 1.000 29.51295 153 ASP B CA 1
ATOM 2363 C C . ASP B 1 14 ? 15.77545 24.72020 -25.37267 1.000 29.89040 153 ASP B C 1
ATOM 2364 O O . ASP B 1 14 ? 16.47127 23.74260 -25.65554 1.000 30.78703 153 ASP B O 1
ATOM 2373 N N . ASN B 1 15 ? 15.85266 25.32227 -24.19182 1.000 30.37027 154 ASN B N 1
ATOM 2374 C CA . ASN B 1 15 ? 16.71632 24.83041 -23.12396 1.000 31.42232 154 ASN B CA 1
ATOM 2375 C C . ASN B 1 15 ? 15.91868 23.82157 -22.30615 1.000 29.85535 154 ASN B C 1
ATOM 2376 O O . ASN B 1 15 ? 14.98508 24.19460 -21.58817 1.000 29.74270 154 ASN B O 1
ATOM 2387 N N . TRP B 1 16 ? 16.27489 22.54113 -22.42639 1.000 29.50456 155 TRP B N 1
ATOM 2388 C CA . TRP B 1 16 ? 15.61998 21.50026 -21.64520 1.000 27.60396 155 TRP B CA 1
ATOM 2389 C C . TRP B 1 16 ? 16.06866 21.48204 -20.18771 1.000 26.40295 155 TRP B C 1
ATOM 2390 O O . TRP B 1 16 ? 15.44471 20.78986 -19.37715 1.000 25.51622 155 TRP B O 1
ATOM 2411 N N . ASN B 1 17 ? 17.13712 22.20039 -19.84209 1.000 28.39268 156 ASN B N 1
ATOM 2412 C CA . ASN B 1 17 ? 17.59373 22.32953 -18.45684 1.000 28.81895 156 ASN B CA 1
ATOM 2413 C C . ASN B 1 17 ? 17.77945 20.96400 -17.79508 1.000 28.90301 156 ASN B C 1
ATOM 2414 O O . ASN B 1 17 ? 17.32934 20.71728 -16.67305 1.000 27.54929 156 ASN B O 1
ATOM 2425 N N . ASN B 1 18 ? 18.45574 20.06806 -18.51088 1.000 29.64555 157 ASN B N 1
ATOM 2426 C CA . ASN B 1 18 ? 18.85324 18.74522 -18.03840 1.000 29.78464 157 ASN B CA 1
ATOM 2427 C C . ASN B 1 18 ? 17.67959 17.79543 -17.84178 1.000 27.94970 157 ASN B C 1
ATOM 2428 O O . ASN B 1 18 ? 17.84946 16.73026 -17.23502 1.000 29.18349 157 ASN B O 1
ATOM 2439 N N . TRP B 1 19 ? 16.49596 18.13655 -18.33701 1.000 24.12726 158 TRP B N 1
ATOM 2440 C CA . TRP B 1 19 ? 15.42810 17.15487 -18.44665 1.000 21.81499 158 TRP B CA 1
ATOM 2441 C C . TRP B 1 19 ? 15.64277 16.31524 -19.69975 1.000 23.70440 158 TRP B C 1
ATOM 2442 O O . TRP B 1 19 ? 15.99402 16.83901 -20.76153 1.000 28.16337 158 TRP B O 1
ATOM 2463 N N . GLN B 1 20 ? 15.44198 15.00480 -19.56747 1.000 33.97025 159 GLN B N 1
ATOM 2464 C CA . GLN B 1 20 ? 15.64532 14.06899 -20.66136 1.000 37.74476 159 GLN B CA 1
ATOM 2465 C C . GLN B 1 20 ? 14.42450 13.17826 -20.82779 1.000 31.29789 159 GLN B C 1
ATOM 2466 O O . GLN B 1 20 ? 13.70346 12.89711 -19.86543 1.000 27.58706 159 GLN B O 1
ATOM 2480 N N . ALA B 1 21 ? 14.21614 12.71639 -22.05809 1.000 29.39398 160 ALA B N 1
ATOM 2481 C CA . ALA B 1 21 ? 13.21752 11.68697 -22.30415 1.000 27.73073 160 ALA B CA 1
ATOM 2482 C C . ALA B 1 21 ? 13.51947 10.45901 -21.45506 1.000 29.62197 160 ALA B C 1
ATOM 2483 O O . ALA B 1 21 ? 14.67099 10.02006 -21.36181 1.000 29.72438 160 ALA B O 1
ATOM 2490 N N . GLY B 1 22 ? 12.48469 9.91457 -20.82586 1.000 30.47158 161 GLY B N 1
ATOM 2491 C CA . GLY B 1 22 ? 12.60315 8.66814 -20.11113 1.000 31.78986 161 GLY B CA 1
ATOM 2492 C C . GLY B 1 22 ? 12.37750 7.48700 -21.03357 1.000 29.01360 161 GLY B C 1
ATOM 2493 O O . GLY B 1 22 ? 12.10194 7.65085 -22.22712 1.000 26.88235 161 GLY B O 1
ATOM 2497 N N . PRO B 1 23 ? 12.48697 6.26774 -20.49383 1.000 31.78650 162 PRO B N 1
ATOM 2498 C CA . PRO B 1 23 ? 12.30473 5.07484 -21.34173 1.000 31.10347 162 PRO B CA 1
ATOM 2499 C C . PRO B 1 23 ? 10.94314 5.00851 -22.00676 1.000 29.94817 162 PRO B C 1
ATOM 2500 O O . PRO B 1 23 ? 10.82636 4.44725 -23.10298 1.000 28.89337 162 PRO B O 1
ATOM 2511 N N . ALA B 1 24 ? 9.90779 5.56525 -21.38055 1.000 29.74082 163 ALA B N 1
ATOM 2512 C CA . ALA B 1 24 ? 8.57308 5.60361 -21.96000 1.000 27.89132 163 ALA B CA 1
ATOM 2513 C C . ALA B 1 24 ? 8.26150 6.93299 -22.63785 1.000 26.89150 163 ALA B C 1
ATOM 2514 O O . ALA B 1 24 ? 7.11204 7.16202 -23.02753 1.000 24.44233 163 ALA B O 1
ATOM 2521 N N . GLY B 1 25 ? 9.24872 7.81522 -22.77666 1.000 27.32537 164 GLY B N 1
ATOM 2522 C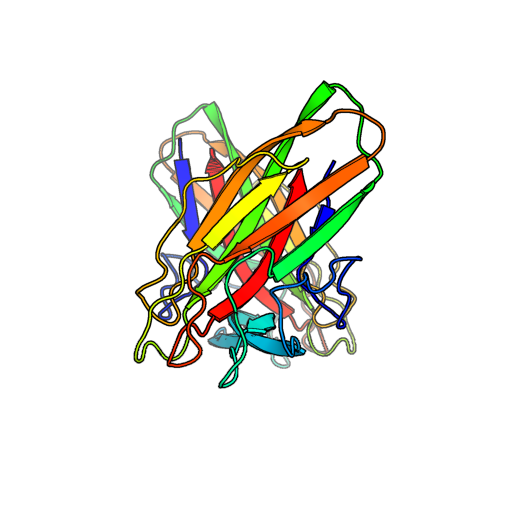 CA . GLY B 1 25 ? 9.05431 9.06196 -23.49341 1.000 26.99987 164 GLY B CA 1
ATOM 2523 C C . GLY B 1 25 ? 9.54967 8.96506 -24.92378 1.000 24.99233 164 GLY B C 1
ATOM 2524 O O . GLY B 1 25 ? 10.72814 9.21641 -25.19067 1.000 25.93352 164 GLY B O 1
ATOM 2528 N N . HIS B 1 26 ? 8.66751 8.59881 -25.85258 1.000 22.81135 165 HIS B N 1
ATOM 2529 C CA . HIS B 1 26 ? 9.05289 8.29343 -27.22496 1.000 22.78971 165 HIS B CA 1
ATOM 2530 C C . HIS B 1 26 ? 8.85807 9.50226 -28.13229 1.000 23.43533 165 HIS B C 1
ATOM 2531 O O . HIS B 1 26 ? 7.79888 10.13867 -28.11333 1.000 24.53583 165 HIS B O 1
ATOM 2545 N N . ASP B 1 27 ? 9.88180 9.80800 -28.93176 1.000 25.37997 166 ASP B N 1
ATOM 2546 C CA . ASP B 1 27 ? 9.76932 10.78705 -30.01220 1.000 25.72627 166 ASP B CA 1
ATOM 2547 C C . ASP B 1 27 ? 9.32000 12.15125 -29.49305 1.000 25.55878 166 ASP B C 1
ATOM 2548 O O . ASP B 1 27 ? 8.41753 12.78538 -30.04314 1.000 23.70362 166 ASP B O 1
ATOM 2557 N N . LEU B 1 28 ? 9.96662 12.60859 -28.42540 1.000 26.05133 167 LEU B N 1
ATOM 2558 C CA . LEU B 1 28 ? 9.62098 13.89320 -27.83632 1.000 24.45266 167 LEU B CA 1
ATOM 2559 C C . LEU B 1 28 ? 10.20924 15.03880 -28.65446 1.000 25.05875 167 LEU B C 1
ATOM 2560 O O . LEU B 1 28 ? 11.26777 14.90897 -29.27693 1.000 23.17112 167 LEU B O 1
ATOM 2576 N N . TYR B 1 29 ? 9.51070 16.17388 -28.63552 1.000 25.75262 168 TYR B N 1
ATOM 2577 C CA . TYR B 1 29 ? 9.93488 17.36688 -29.35716 1.000 26.58217 168 TYR B CA 1
ATOM 2578 C C . TYR B 1 29 ? 9.23942 18.57977 -28.75365 1.000 23.68967 168 TYR B C 1
ATOM 2579 O O . TYR B 1 29 ? 8.21247 18.45863 -28.08096 1.000 23.76453 168 TYR B O 1
ATOM 2597 N N . LEU B 1 30 ? 9.80925 19.75441 -29.01716 1.000 23.85259 169 LEU B N 1
ATOM 2598 C CA . LEU B 1 30 ? 9.26150 21.01753 -28.53991 1.000 24.67649 169 LEU B CA 1
ATOM 2599 C C . LEU B 1 30 ? 8.32770 21.63478 -29.57527 1.000 25.93430 169 LEU B C 1
ATOM 2600 O O . LEU B 1 30 ? 8.56305 21.53313 -30.78359 1.000 27.08485 169 LEU B O 1
ATOM 2616 N N . VAL B 1 31 ? 7.26380 22.28082 -29.08830 1.000 26.77390 170 VAL B N 1
ATOM 2617 C CA . VAL B 1 31 ? 6.30052 22.97665 -29.93175 1.000 25.67875 170 VAL B CA 1
ATOM 2618 C C . VAL B 1 31 ? 5.97056 24.32199 -29.29788 1.000 25.67890 170 VAL B C 1
ATOM 2619 O O . VAL B 1 31 ? 6.10615 24.51675 -28.08710 1.000 23.66709 170 VAL B O 1
ATOM 2632 N N . ASP B 1 32 ? 5.52159 25.25448 -30.13644 1.000 26.84971 171 ASP B N 1
ATOM 2633 C CA . ASP B 1 32 ? 4.96957 26.52015 -29.65769 1.000 27.92907 171 ASP B CA 1
ATOM 2634 C C . ASP B 1 32 ? 3.50435 26.28698 -29.30495 1.000 25.57757 171 ASP B C 1
ATOM 2635 O O . ASP B 1 32 ? 2.64502 26.21293 -30.18586 1.000 25.29498 171 ASP B O 1
ATOM 2644 N N . ALA B 1 33 ? 3.21354 26.14593 -28.01703 1.000 25.04204 172 ALA B N 1
ATOM 2645 C CA . ALA B 1 33 ? 1.83299 26.07130 -27.56503 1.000 26.95547 172 ALA B CA 1
ATOM 2646 C C . ALA B 1 33 ? 1.27738 27.47990 -27.40778 1.000 28.60052 172 ALA B C 1
ATOM 2647 O O . ALA B 1 33 ? 2.02081 28.43479 -27.16933 1.000 29.28967 172 ALA B O 1
ATOM 2654 N N . SER B 1 34 ? -0.03866 27.60717 -27.54604 1.000 29.73923 173 SER B N 1
ATOM 2655 C CA . SER B 1 34 ? -0.67701 28.90669 -27.40448 1.000 30.50638 173 SER B CA 1
ATOM 2656 C C . SER B 1 34 ? -0.90157 29.24167 -25.93463 1.000 28.73260 173 SER B C 1
ATOM 2657 O O . SER B 1 34 ? -1.15837 28.36628 -25.10211 1.000 26.15986 173 SER B O 1
ATOM 2665 N N . THR B 1 35 ? -0.79425 30.52885 -25.62045 1.000 30.07883 174 THR B N 1
ATOM 2666 C CA . THR B 1 35 ? -1.13860 31.03965 -24.29851 1.000 31.58997 174 THR B CA 1
ATOM 2667 C C . THR B 1 35 ? -1.83887 32.37549 -24.49434 1.000 30.95572 174 THR B C 1
ATOM 2668 O O . THR B 1 35 ? -1.28360 33.28418 -25.11882 1.000 31.81581 174 THR B O 1
ATOM 2679 N N . ARG B 1 36 ? -3.06111 32.48393 -23.98084 1.000 29.92328 175 ARG B N 1
ATOM 2680 C CA . ARG B 1 36 ? -3.92607 33.61387 -24.29378 1.000 28.27781 175 ARG B CA 1
ATOM 2681 C C . ARG B 1 36 ? -3.52446 34.84654 -23.49216 1.000 28.74395 175 ARG B C 1
ATOM 2682 O O . ARG B 1 36 ? -3.19544 34.75616 -22.30517 1.000 28.21237 175 ARG B O 1
ATOM 2703 N N . ALA B 1 37 ? -3.55634 36.00671 -24.15074 1.000 29.56779 176 ALA B N 1
ATOM 2704 C CA . ALA B 1 37 ? -3.09751 37.24081 -23.53198 1.000 29.33948 176 ALA B CA 1
ATOM 2705 C C . ALA B 1 37 ? -3.90103 38.42389 -24.04687 1.000 28.52632 176 ALA B C 1
ATOM 2706 O O . ALA B 1 37 ? -4.39089 38.41818 -25.18009 1.000 30.65626 176 ALA B O 1
ATOM 2713 N N . VAL B 1 38 ? -4.01988 39.44476 -23.20337 1.000 27.42498 177 VAL B N 1
ATOM 2714 C CA . VAL B 1 38 ? -4.56254 40.72752 -23.63515 1.000 26.81059 177 VAL B CA 1
ATOM 2715 C C . VAL B 1 38 ? -3.45039 41.50947 -24.31771 1.000 26.63958 177 VAL B C 1
ATOM 2716 O O . VAL B 1 38 ? -2.35482 41.66330 -23.76419 1.000 27.13118 177 VAL B O 1
ATOM 2729 N N . GLU B 1 39 ? -3.72442 41.99772 -25.52343 1.000 27.15923 178 GLU B N 1
ATOM 2730 C CA . GLU B 1 39 ? -2.76914 42.79185 -26.28252 1.000 26.88631 178 GLU B CA 1
ATOM 2731 C C . GLU B 1 39 ? -3.08789 44.26781 -26.09153 1.000 28.21339 178 GLU B C 1
ATOM 2732 O O . GLU B 1 39 ? -4.25000 44.67680 -26.19009 1.000 29.95079 178 GLU B O 1
ATOM 2744 N N . PHE B 1 40 ? -2.05870 45.05424 -25.80412 1.000 27.10353 179 PHE B N 1
ATOM 2745 C CA . PHE B 1 40 ? -2.16263 46.50501 -25.68477 1.000 27.11345 179 PHE B CA 1
ATOM 2746 C C . PHE B 1 40 ? -1.36361 47.08323 -26.84966 1.000 25.07007 179 PHE B C 1
ATOM 2747 O O . PHE B 1 40 ? -0.14629 47.24994 -26.76215 1.000 26.16308 179 PHE B O 1
ATOM 2764 N N . ILE B 1 41 ? -2.05529 47.36726 -27.95707 1.000 25.15144 180 ILE B N 1
ATOM 2765 C CA . ILE B 1 41 ? -1.39156 47.92069 -29.13588 1.000 26.13897 180 ILE B CA 1
ATOM 2766 C C . ILE B 1 41 ? -1.34595 49.44281 -29.11377 1.000 28.94259 180 ILE B C 1
ATOM 2767 O O . ILE B 1 41 ? -0.68411 50.04174 -29.97598 1.000 30.97810 180 ILE B O 1
ATOM 2783 N N . THR B 1 42 ? -2.02305 50.08331 -28.15463 1.000 26.14491 181 THR B N 1
ATOM 2784 C CA . THR B 1 42 ? -1.99860 51.53067 -27.95277 1.000 28.16755 181 THR B CA 1
ATOM 2785 C C . THR B 1 42 ? -2.00915 52.29738 -29.27116 1.000 29.10225 181 THR B C 1
ATOM 2786 O O . THR B 1 42 ? -0.95186 52.64688 -29.80680 1.000 30.04657 181 THR B O 1
ATOM 2796 N N . ARG B 1 43 ? -3.20421 52.58254 -29.78204 1.000 30.78655 182 ARG B N 1
ATOM 2797 C CA . ARG B 1 43 ? -3.37658 53.17592 -31.09886 1.000 29.38040 182 ARG B CA 1
ATOM 2798 C C . ARG B 1 43 ? -3.11799 54.67964 -31.06238 1.000 30.97404 182 ARG B C 1
ATOM 2799 O O . ARG B 1 43 ? -3.06318 55.29709 -29.99688 1.000 32.40260 182 ARG B O 1
ATOM 2820 N N . PRO B 1 44 ? -2.96281 55.30536 -32.23145 1.000 27.79205 183 PRO B N 1
ATOM 2821 C CA . PRO B 1 44 ? -2.60894 56.72988 -32.26736 1.000 31.46172 183 PRO B CA 1
ATOM 2822 C C . PRO B 1 44 ? -3.67968 57.63165 -31.66802 1.000 35.09906 183 PRO B C 1
ATOM 2823 O O . PRO B 1 44 ? -4.88084 57.37809 -31.78116 1.000 35.77570 183 PRO B O 1
ATOM 2834 N N . ASN B 1 45 ? -3.21532 58.70581 -31.02498 1.000 40.17395 184 ASN B N 1
ATOM 2835 C CA . ASN B 1 45 ? -4.05411 59.83115 -30.61398 1.000 41.65364 184 ASN B CA 1
ATOM 2836 C C . ASN B 1 45 ? -5.06364 59.44829 -29.53841 1.000 35.72245 184 ASN B C 1
ATOM 2837 O O . ASN B 1 45 ? -6.18179 59.96762 -29.50937 1.000 35.95828 184 ASN B O 1
ATOM 2848 N N . LYS B 1 46 ? -4.67104 58.54081 -28.65233 1.000 31.87298 185 LYS B N 1
ATOM 2849 C CA . LYS B 1 46 ? -5.37313 58.28116 -27.40565 1.000 32.25319 185 LYS B CA 1
ATOM 2850 C C . LYS B 1 46 ? -4.33997 58.31128 -26.29004 1.000 34.56773 185 LYS B C 1
ATOM 2851 O O . LYS B 1 46 ? -3.15933 58.03068 -26.51541 1.000 34.93512 185 LYS B O 1
ATOM 2870 N N . ASN B 1 47 ? -4.77764 58.67845 -25.09102 1.000 35.34381 186 ASN B N 1
ATOM 2871 C CA . ASN B 1 47 ? -3.88687 58.71220 -23.94237 1.000 35.27016 186 ASN B CA 1
ATOM 2872 C C . ASN B 1 47 ? -3.89848 57.34882 -23.26259 1.000 33.93024 186 ASN B C 1
ATOM 2873 O O . ASN B 1 47 ? -4.92827 56.92302 -22.72666 1.000 36.01078 186 ASN B O 1
ATOM 2884 N N . HIS B 1 48 ? -2.74949 56.67788 -23.26600 1.000 32.88953 187 HIS B N 1
ATOM 2885 C CA . HIS B 1 48 ? -2.63516 55.32159 -22.75083 1.000 31.31753 187 HIS B CA 1
ATOM 2886 C C . HIS B 1 48 ? -1.99506 55.26708 -21.36710 1.000 35.11362 187 HIS B C 1
ATOM 2887 O O . HIS B 1 48 ? -1.53449 54.20032 -20.94493 1.000 34.84625 187 HIS B O 1
ATOM 2901 N N . ALA B 1 49 ? -1.96758 56.38880 -20.65252 1.000 35.78316 188 ALA B N 1
ATOM 2902 C CA . ALA B 1 49 ? -1.46339 56.44900 -19.28838 1.000 37.45635 188 ALA B CA 1
ATOM 2903 C C . ALA B 1 49 ? -2.63254 56.52635 -18.31671 1.000 40.91572 188 ALA B C 1
ATOM 2904 O O . ALA B 1 49 ? -3.59841 57.26006 -18.54941 1.000 42.90422 188 ALA B O 1
ATOM 2911 N N . GLY B 1 50 ? -2.52702 55.78096 -17.21926 1.000 52.11840 189 GLY B N 1
ATOM 2912 C CA . GLY B 1 50 ? -3.60152 55.67292 -16.25259 1.000 51.84058 189 GLY B CA 1
ATOM 2913 C C . GLY B 1 50 ? -3.88593 54.22276 -15.91975 1.000 48.14232 189 GLY B C 1
ATOM 2914 O O . GLY B 1 50 ? -2.99922 53.37398 -16.05063 1.000 46.24732 189 GLY B O 1
ATOM 2918 N N . GLU B 1 51 ? -5.11161 53.91937 -15.49766 1.000 48.32531 190 GLU B N 1
ATOM 2919 C CA . GLU B 1 51 ? -5.51155 52.55084 -15.18704 1.000 46.75030 190 GLU B CA 1
ATOM 2920 C C . GLU B 1 51 ? -5.99960 51.87386 -16.46284 1.000 45.02870 190 GLU B C 1
ATOM 2921 O O . GLU B 1 51 ? -7.00136 52.29581 -17.05093 1.000 46.26207 190 GLU B O 1
ATOM 2933 N N . ILE B 1 52 ? -5.29288 50.82612 -16.88805 1.000 44.12688 191 ILE B N 1
ATOM 2934 C CA . ILE B 1 52 ? -5.56649 50.19905 -18.17687 1.000 43.34047 191 ILE B CA 1
ATOM 2935 C C . ILE B 1 52 ? -6.36399 48.90410 -18.05466 1.000 45.23820 191 ILE B C 1
ATOM 2936 O O . ILE B 1 52 ? -6.97931 48.47737 -19.04420 1.000 44.84526 191 ILE B O 1
ATOM 2952 N N . LEU B 1 53 ? -6.36787 48.26780 -16.88537 1.000 49.00791 192 LEU B N 1
ATOM 2953 C CA . LEU B 1 53 ? -7.10315 47.02877 -16.66103 1.000 46.86052 192 LEU B CA 1
ATOM 2954 C C . LEU B 1 53 ? -7.47611 46.97843 -15.18693 1.000 47.09172 192 LEU B C 1
ATOM 2955 O O . LEU B 1 53 ? -6.63324 47.26158 -14.33094 1.000 47.32554 192 LEU B O 1
ATOM 2971 N N . LYS B 1 54 ? -8.72781 46.62644 -14.89255 1.000 47.69327 193 LYS B N 1
ATOM 2972 C CA . LYS B 1 54 ? -9.24146 46.69259 -13.53164 1.000 49.05021 193 LYS B CA 1
ATOM 2973 C C . LYS B 1 54 ? -10.18174 45.52530 -13.26489 1.000 46.68516 193 LYS B C 1
ATOM 2974 O O . LYS B 1 54 ? -10.73523 44.92000 -14.18510 1.000 46.84908 193 LYS B O 1
ATOM 2993 N N . LYS B 1 55 ? 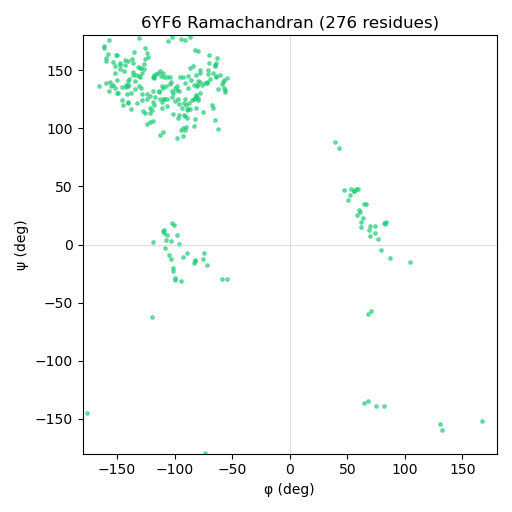-10.35866 45.22080 -11.97861 1.000 48.43959 194 LYS B N 1
ATOM 2994 C CA . LYS B 1 55 ? -11.27300 44.17315 -11.55007 1.000 49.24144 194 LYS B CA 1
ATOM 2995 C C . LYS B 1 55 ? -11.70731 44.44628 -10.11710 1.000 52.71890 194 LYS B C 1
ATOM 2996 O O . LYS B 1 55 ? -10.89351 44.85357 -9.28341 1.000 52.89361 194 LYS B O 1
ATOM 3015 N N . THR B 1 56 ? -12.98941 44.21560 -9.84154 1.000 54.53548 195 THR B N 1
ATOM 3016 C CA . THR B 1 56 ? -13.51001 44.20417 -8.47558 1.000 58.04585 195 THR B CA 1
ATOM 3017 C C . THR B 1 56 ? -13.41516 42.76895 -7.97036 1.000 56.17019 195 THR B C 1
ATOM 3018 O O . THR B 1 56 ? -14.26611 41.93225 -8.28185 1.000 55.75236 195 THR B O 1
ATOM 3029 N N . LEU B 1 57 ? -12.37094 42.47880 -7.19801 1.000 56.66817 196 LEU B N 1
ATOM 3030 C CA . LEU B 1 57 ? -12.12609 41.12351 -6.72148 1.000 58.01912 196 LEU B CA 1
ATOM 3031 C C . LEU B 1 57 ? -12.96619 40.83549 -5.48166 1.000 64.87023 196 LEU B C 1
ATOM 3032 O O . LEU B 1 57 ? -12.91043 41.57657 -4.49843 1.000 66.75885 196 LEU B O 1
ATOM 3048 N N . THR B 1 58 ? -13.72874 39.74062 -5.53925 1.000 67.06186 197 THR B N 1
ATOM 3049 C CA . THR B 1 58 ? -14.64143 39.30701 -4.49661 1.000 72.35973 197 THR B CA 1
ATOM 3050 C C . THR B 1 58 ? -14.02307 38.16007 -3.69996 1.000 67.52712 197 THR B C 1
ATOM 3051 O O . THR B 1 58 ? -12.90733 37.70630 -3.96934 1.000 66.63706 197 THR B O 1
ATOM 3062 N N . GLY B 1 59 ? -14.76320 37.69901 -2.69172 1.000 67.80800 198 GLY B N 1
ATOM 3063 C CA . GLY B 1 59 ? -14.41243 36.49604 -1.96786 1.000 67.72067 198 GLY B CA 1
ATOM 3064 C C . GLY B 1 59 ? -13.25214 36.62317 -1.01361 1.000 68.74229 198 GLY B C 1
ATOM 3065 O O . GLY B 1 59 ? -12.77142 35.60551 -0.50865 1.000 69.82182 198 GLY B O 1
ATOM 3069 N N . LEU B 1 60 ? -12.77973 37.83555 -0.75055 1.000 68.57526 199 LEU B N 1
ATOM 3070 C CA . LEU B 1 60 ? -11.69273 38.01706 0.19342 1.000 69.73600 199 LEU B CA 1
ATOM 3071 C C . LEU B 1 60 ? -12.23175 38.03238 1.62201 1.000 72.49456 199 LEU B C 1
ATOM 3072 O O . LEU B 1 60 ? -13.43838 38.12665 1.86398 1.000 73.44932 199 LEU B O 1
ATOM 3088 N N . THR B 1 61 ? -11.31395 37.93678 2.57868 1.000 79.44639 200 THR B N 1
ATOM 3089 C CA . THR B 1 61 ? -11.63566 38.05798 3.99488 1.000 90.13541 200 THR B CA 1
ATOM 3090 C C . THR B 1 61 ? -10.86879 39.24909 4.55252 1.000 85.16908 200 THR B C 1
ATOM 3091 O O . THR B 1 61 ? -9.63704 39.29872 4.46216 1.000 76.45960 200 THR B O 1
ATOM 3102 N N . ALA B 1 62 ? -11.59985 40.20367 5.12289 1.000 81.66137 201 ALA B N 1
ATOM 3103 C CA . ALA B 1 62 ? -11.00575 41.46968 5.53007 1.000 84.23412 201 ALA B CA 1
ATOM 3104 C C . ALA B 1 62 ? -9.84524 41.25180 6.49159 1.000 84.46466 201 ALA B C 1
ATOM 3105 O O . ALA B 1 62 ? -9.96118 40.50764 7.46961 1.000 90.11665 201 ALA B O 1
ATOM 3112 N N . GLY B 1 63 ? -8.72066 41.90932 6.20501 1.000 80.72767 202 GLY B N 1
ATOM 3113 C CA . GLY B 1 63 ? -7.55687 41.87733 7.06056 1.000 80.58606 202 GLY B CA 1
ATOM 3114 C C . GLY B 1 63 ? -6.41370 41.01521 6.56966 1.000 79.60073 202 GLY B C 1
ATOM 3115 O O . GLY B 1 63 ? -5.29916 41.15018 7.08792 1.000 80.52360 202 GLY B O 1
ATOM 3119 N N . TYR B 1 64 ? -6.64448 40.14252 5.59396 1.000 78.91345 203 TYR B N 1
ATOM 3120 C CA . TYR B 1 64 ? -5.60974 39.22743 5.13578 1.000 80.72397 203 TYR B CA 1
ATOM 3121 C C . TYR B 1 64 ? -4.75094 39.87041 4.05441 1.000 77.57484 203 TYR B C 1
ATOM 3122 O O . TYR B 1 64 ? -5.20129 40.74534 3.31015 1.000 73.80715 203 TYR B O 1
ATOM 3140 N N . GLU B 1 65 ? -3.49727 39.42794 3.98419 1.000 79.12647 204 GLU B N 1
ATOM 3141 C CA . GLU B 1 65 ? -2.53831 39.94139 3.01526 1.000 80.90547 204 GLU B CA 1
ATOM 3142 C C . GLU B 1 65 ? -2.56070 39.05707 1.77461 1.000 83.00179 204 GLU B C 1
ATOM 3143 O O . GLU B 1 65 ? -2.25317 37.86138 1.84792 1.000 79.62882 204 GLU B O 1
ATOM 3155 N N . TYR B 1 66 ? -2.93221 39.64438 0.64383 1.000 74.01197 205 TYR B N 1
ATOM 3156 C CA . TYR B 1 66 ? -2.96400 38.95499 -0.63582 1.000 66.97149 205 TYR B CA 1
ATOM 3157 C C . TYR B 1 66 ? -1.83518 39.47698 -1.51161 1.000 65.54471 205 TYR B C 1
ATOM 3158 O O . TYR B 1 66 ? -1.49184 40.66269 -1.458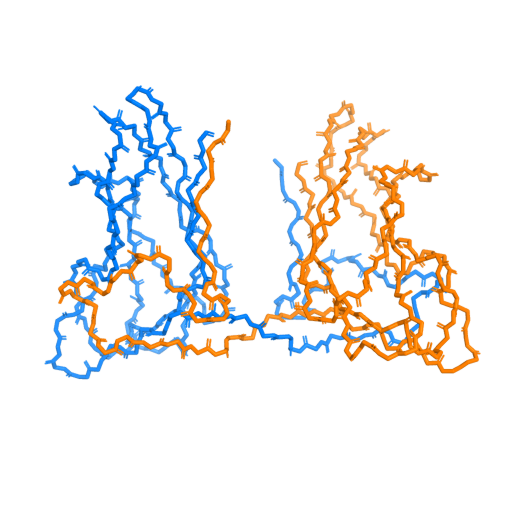15 1.000 65.58063 205 TYR B O 1
ATOM 3176 N N . THR B 1 67 ? -1.24848 38.57965 -2.29591 1.000 64.47256 206 THR B N 1
ATOM 3177 C CA . THR B 1 67 ? -0.16503 38.90246 -3.21204 1.000 63.12360 206 THR B CA 1
ATOM 3178 C C . THR B 1 67 ? -0.70164 38.82080 -4.63374 1.000 60.55371 206 THR B C 1
ATOM 3179 O O . THR B 1 67 ? -1.27067 37.79733 -5.02643 1.000 59.97000 206 THR B O 1
ATOM 3190 N N . TRP B 1 68 ? -0.54141 39.90274 -5.39130 1.000 59.15791 207 TRP B N 1
ATOM 3191 C CA . TRP B 1 68 ? -1.05314 40.00428 -6.75150 1.000 60.04546 207 TRP B CA 1
ATOM 3192 C C . TRP B 1 68 ? 0.10969 39.90836 -7.73116 1.000 58.89226 207 TRP B C 1
ATOM 3193 O O . TRP B 1 68 ? 1.07921 40.66575 -7.62972 1.000 57.14825 207 TRP B O 1
ATOM 3214 N N . THR B 1 69 ? 0.00634 38.96510 -8.66710 1.000 56.23175 208 THR B N 1
ATOM 3215 C CA . THR B 1 69 ? 1.00710 38.72545 -9.69734 1.000 52.70424 208 THR B CA 1
ATOM 3216 C C . THR B 1 69 ? 0.4026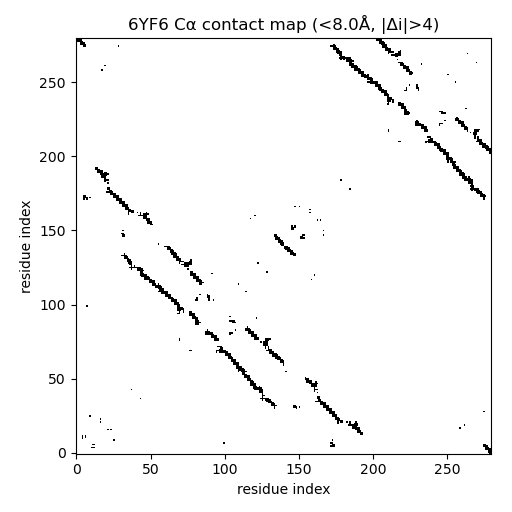6 39.00809 -11.06977 1.000 50.21541 208 THR B C 1
ATOM 3217 O O . THR B 1 69 ? -0.78883 38.78207 -11.28968 1.000 49.53688 208 THR B O 1
ATOM 3228 N N . VAL B 1 70 ? 1.23318 39.50274 -11.99121 1.000 48.96969 209 VAL B N 1
ATOM 3229 C CA . VAL B 1 70 ? 0.81318 39.79311 -13.36308 1.000 46.59669 209 VAL B CA 1
ATOM 3230 C C . VAL B 1 70 ? 1.98732 39.48512 -14.28642 1.000 45.66280 209 VAL B C 1
ATOM 3231 O O . VAL B 1 70 ? 3.06152 40.07731 -14.14458 1.000 46.32633 209 VAL B O 1
ATOM 3244 N N . LYS B 1 71 ? 1.78770 38.56251 -15.22429 1.000 44.26780 210 LYS B N 1
ATOM 3245 C CA . LYS B 1 71 ? 2.81106 38.22545 -16.20916 1.000 43.28279 210 LYS B CA 1
ATOM 3246 C C . LYS B 1 71 ? 2.60342 39.09746 -17.44257 1.000 41.13948 210 LYS B C 1
ATOM 3247 O O . LYS B 1 71 ? 1.52353 39.08571 -18.04252 1.000 39.75222 210 LYS B O 1
ATOM 3266 N N . ILE B 1 72 ? 3.63274 39.86359 -17.80848 1.000 41.01013 211 ILE B N 1
ATOM 3267 C CA . ILE B 1 72 ? 3.52585 40.89975 -18.82947 1.000 39.34614 211 ILE B CA 1
ATOM 3268 C C . ILE B 1 72 ? 4.81763 40.94149 -19.63365 1.000 38.88913 211 ILE B C 1
ATOM 3269 O O . ILE B 1 72 ? 5.88497 40.54986 -19.15131 1.000 40.31366 211 ILE B O 1
ATOM 3285 N N . ALA B 1 73 ? 4.71481 41.41803 -20.87423 1.000 36.98691 212 ALA B N 1
ATOM 3286 C CA . ALA B 1 73 ? 5.87206 41.51079 -21.75153 1.000 36.56823 212 ALA B CA 1
ATOM 3287 C C . ALA B 1 73 ? 5.67142 42.61506 -22.77703 1.000 35.08554 212 ALA B C 1
ATOM 3288 O O . ALA B 1 73 ? 4.58706 42.75560 -23.34915 1.000 33.37768 212 ALA B O 1
ATOM 3295 N N . ARG B 1 74 ? 6.72534 43.39064 -23.00846 1.000 37.16733 213 ARG B N 1
ATOM 3296 C CA . ARG B 1 74 ? 6.75828 44.24682 -24.18159 1.000 35.34323 213 ARG B CA 1
ATOM 3297 C C . ARG B 1 74 ? 6.81266 43.38339 -25.43605 1.000 31.99978 213 ARG B C 1
ATOM 3298 O O . ARG B 1 74 ? 7.38255 42.28845 -25.43891 1.000 32.31652 213 ARG B O 1
ATOM 3319 N N . ILE B 1 75 ? 6.19943 43.87987 -26.50629 1.000 30.13380 214 ILE B N 1
ATOM 3320 C CA . ILE B 1 75 ? 6.29418 43.24901 -27.81399 1.000 28.30424 214 ILE B CA 1
ATOM 3321 C C . ILE B 1 75 ? 6.81851 44.27762 -28.80835 1.000 27.61997 214 ILE B C 1
ATOM 3322 O O . ILE B 1 75 ? 6.84224 45.48245 -28.54112 1.000 29.17177 214 ILE B O 1
ATOM 3338 N N . ILE B 1 76 ? 7.25581 43.77846 -29.96594 1.000 26.76277 215 ILE B N 1
ATOM 3339 C CA . ILE B 1 76 ? 7.72036 44.60313 -31.07917 1.000 28.30833 215 ILE B CA 1
ATOM 3340 C C . ILE B 1 76 ? 9.02547 45.29549 -30.70895 1.000 33.71148 215 ILE B C 1
ATOM 3341 O O . ILE B 1 76 ? 10.04965 45.10579 -31.37496 1.000 35.91101 215 ILE B O 1
ATOM 3357 N N . GLY B 1 77 ? 8.99634 46.11199 -29.65855 1.000 39.12366 216 GLY B N 1
ATOM 3358 C CA . GLY B 1 77 ? 10.21020 46.71338 -29.14620 1.000 40.29695 216 GLY B CA 1
ATOM 3359 C C . GLY B 1 77 ? 10.66420 47.96551 -29.85488 1.000 36.64246 216 GLY B C 1
ATOM 3360 O O . GLY B 1 77 ? 11.83392 48.34228 -29.73268 1.000 36.99047 216 GLY B O 1
ATOM 3364 N N . LYS B 1 78 ? 9.78014 48.62946 -30.58936 1.000 33.95356 217 LYS B N 1
ATOM 3365 C CA . LYS B 1 78 ? 10.12430 49.83836 -31.32134 1.000 34.85538 217 LYS B CA 1
ATOM 3366 C C . LYS B 1 78 ? 9.52654 51.05491 -30.62846 1.000 33.38319 217 LYS B C 1
ATOM 3367 O O . LYS B 1 78 ? 8.42891 50.98611 -30.06521 1.000 29.90562 217 LYS B O 1
ATOM 3386 N N . TYR B 1 79 ? 10.26281 52.16582 -30.66842 1.000 33.97589 218 TYR B N 1
ATOM 3387 C CA . TYR B 1 79 ? 9.78608 53.43222 -30.12427 1.000 36.43629 218 TYR B CA 1
ATOM 3388 C C . TYR B 1 79 ? 9.67266 53.36585 -28.60431 1.000 36.27126 218 TYR B C 1
ATOM 3389 O O . TYR B 1 79 ? 10.58634 52.87136 -27.93648 1.000 38.41121 218 TYR B O 1
ATOM 3407 N N . GLU B 1 80 ? 8.56457 53.85442 -28.04972 1.000 35.94613 219 GLU B N 1
ATOM 3408 C CA . GLU B 1 80 ? 8.46773 54.04752 -26.60814 1.000 39.65060 219 GLU B CA 1
ATOM 3409 C C . GLU B 1 80 ? 8.34924 52.71810 -25.87320 1.000 36.75697 219 GLU B C 1
ATOM 3410 O O . GLU B 1 80 ? 7.63927 51.80612 -26.30587 1.000 34.89851 219 GLU B O 1
ATOM 3422 N N . ALA B 1 81 ? 9.03955 52.61910 -24.74399 1.000 38.88414 220 ALA B N 1
ATOM 3423 C CA . ALA B 1 81 ? 8.92749 51.40039 -23.95178 1.000 39.04863 220 ALA B CA 1
ATOM 3424 C C . ALA B 1 81 ? 7.80169 51.54190 -22.93001 1.000 39.62526 220 ALA B C 1
ATOM 3425 O O . ALA B 1 81 ? 7.64485 52.60679 -22.32549 1.000 41.11250 220 ALA B O 1
ATOM 3432 N N . PRO B 1 82 ? 6.98691 50.50882 -22.71236 1.000 40.34178 221 PRO B N 1
ATOM 3433 C CA . PRO B 1 82 ? 5.94359 50.61305 -21.68608 1.000 41.60359 221 PRO B CA 1
ATOM 3434 C C . PRO B 1 82 ? 6.54068 50.78631 -20.29726 1.000 45.17700 221 PRO B C 1
ATOM 3435 O O . PRO B 1 82 ? 7.71230 50.49423 -20.04895 1.000 46.53119 221 PRO B O 1
ATOM 3446 N N . LYS B 1 83 ? 5.70859 51.28241 -19.38468 1.000 44.91406 222 LYS B N 1
ATOM 3447 C CA . LYS B 1 83 ? 6.05635 51.35178 -17.96761 1.000 46.99670 222 LYS B CA 1
ATOM 3448 C C . LYS B 1 83 ? 4.77934 51.12323 -17.17550 1.000 45.61171 222 LYS B C 1
ATOM 3449 O O . LYS B 1 83 ? 3.79846 51.84951 -17.36649 1.000 45.18207 222 LYS B O 1
ATOM 3468 N N . VAL B 1 84 ? 4.79116 50.12847 -16.28659 1.000 46.38241 223 VAL B N 1
ATOM 3469 C CA . VAL B 1 84 ? 3.57493 49.64704 -15.64519 1.000 46.36246 223 VAL B CA 1
ATOM 3470 C C . VAL B 1 84 ? 3.82261 49.42093 -14.15999 1.000 48.69249 223 VAL B C 1
ATOM 3471 O O . VAL B 1 84 ? 4.96017 49.27849 -13.70744 1.000 50.03290 223 VAL B O 1
ATOM 3484 N N . SER B 1 85 ? 2.72755 49.39296 -13.40092 1.000 49.26160 224 SER B N 1
ATOM 3485 C CA . SER B 1 85 ? 2.76160 49.10342 -11.97180 1.000 51.39727 224 SER B CA 1
ATOM 3486 C C . SER B 1 85 ? 1.38190 48.60334 -11.55387 1.000 51.16807 224 SER B C 1
ATOM 3487 O O . SER B 1 85 ? 0.44163 48.57773 -12.35301 1.000 49.49761 224 SER B O 1
ATOM 3495 N N . LEU B 1 86 ? 1.26465 48.21856 -10.28387 1.000 52.99136 225 LEU B N 1
ATOM 3496 C CA . LEU B 1 86 ? 0.03158 47.68258 -9.72787 1.000 53.19383 225 LEU B CA 1
ATOM 3497 C C . LEU B 1 86 ? -0.54049 48.62246 -8.67354 1.000 55.48154 225 LEU B C 1
ATOM 3498 O O . LEU B 1 86 ? 0.19801 49.28280 -7.93693 1.000 56.89002 225 LEU B O 1
ATOM 3514 N N . ARG B 1 87 ? -1.86984 48.64836 -8.58855 1.000 58.89337 226 ARG B N 1
ATOM 3515 C CA . ARG B 1 87 ? -2.58689 49.51555 -7.66458 1.000 64.00666 226 ARG B CA 1
ATOM 3516 C C . ARG B 1 87 ? -3.77046 48.75792 -7.08349 1.000 62.38467 226 ARG B C 1
ATOM 3517 O O . ARG B 1 87 ? -4.44324 48.00576 -7.79402 1.000 58.78654 226 ARG B O 1
ATOM 3538 N N . ALA B 1 88 ? -4.02236 48.96604 -5.79081 1.000 63.96915 227 ALA B N 1
ATOM 3539 C CA . ALA B 1 88 ? -5.09696 48.28522 -5.07902 1.000 61.40777 227 ALA B CA 1
ATOM 3540 C C . ALA B 1 88 ? -5.75409 49.25894 -4.11382 1.000 62.16797 227 ALA B C 1
ATOM 3541 O O . ALA B 1 88 ? -5.06338 49.91759 -3.33075 1.000 63.85377 227 ALA B O 1
ATOM 3548 N N . ASP B 1 89 ? -7.08450 49.34278 -4.16948 1.000 62.14844 228 ASP B N 1
ATOM 3549 C CA . ASP B 1 89 ? -7.84952 50.26188 -3.32550 1.000 64.19819 228 ASP B CA 1
ATOM 3550 C C . ASP B 1 89 ? -7.28397 51.67868 -3.40743 1.000 64.75804 228 ASP B C 1
ATOM 3551 O O . ASP B 1 89 ? -7.23168 52.40961 -2.41635 1.000 66.90418 228 ASP B O 1
ATOM 3560 N N . GLY B 1 90 ? -6.85205 52.06899 -4.60560 1.000 64.20631 229 GLY B N 1
ATOM 3561 C CA . GLY B 1 90 ? -6.31011 53.39050 -4.83675 1.000 65.38088 229 GLY B CA 1
ATOM 3562 C C . GLY B 1 90 ? -4.89407 53.60729 -4.35232 1.000 65.90594 229 GLY B C 1
ATOM 3563 O O . GLY B 1 90 ? -4.39864 54.73932 -4.43236 1.000 68.11275 229 GLY B O 1
ATOM 3567 N N . LYS B 1 91 ? -4.22608 52.57138 -3.85445 1.000 64.70482 230 LYS B N 1
ATOM 3568 C CA . LYS B 1 91 ? -2.88052 52.68389 -3.31039 1.000 67.20091 230 LYS B CA 1
ATOM 3569 C C . LYS B 1 91 ? -1.89177 51.96545 -4.21920 1.000 64.01420 230 LYS B C 1
ATOM 3570 O O . LYS B 1 91 ? -2.16258 50.85892 -4.69647 1.000 62.45257 230 LYS B O 1
ATOM 3589 N N . ASP B 1 92 ? -0.74617 52.60111 -4.45783 1.000 64.36763 231 ASP B N 1
ATOM 3590 C CA . ASP B 1 92 ? 0.30611 52.01478 -5.28304 1.000 62.94055 231 ASP B CA 1
ATOM 3591 C C . ASP B 1 92 ? 1.02282 50.93784 -4.47294 1.000 63.91832 231 ASP B C 1
ATOM 3592 O O . ASP B 1 92 ? 1.67886 51.23977 -3.47070 1.000 66.10110 231 ASP B O 1
ATOM 3601 N N . ILE B 1 93 ? 0.89745 49.68081 -4.90511 1.000 62.43087 232 ILE B N 1
ATOM 3602 C CA . ILE B 1 93 ? 1.49056 48.54174 -4.20979 1.000 63.31340 232 ILE B CA 1
ATOM 3603 C C . ILE B 1 93 ? 2.68981 47.96580 -4.94565 1.000 62.38567 232 ILE B C 1
ATOM 3604 O O . ILE B 1 93 ? 3.23201 46.93896 -4.51145 1.000 63.01279 232 ILE B O 1
ATOM 3620 N N . SER B 1 94 ? 3.11336 48.57518 -6.05030 1.000 61.01231 233 SER B N 1
ATOM 3621 C CA . SER B 1 94 ? 4.29475 48.11722 -6.76751 1.000 60.42564 233 SER B CA 1
ATOM 3622 C C . SER B 1 94 ? 4.98200 49.31732 -7.40154 1.000 60.23050 233 SER B C 1
ATOM 3623 O O . SER B 1 94 ? 4.35863 50.34922 -7.66550 1.000 59.95787 233 SER B O 1
ATOM 3631 N N . ALA B 1 95 ? 6.27994 49.16732 -7.64727 1.000 60.95945 234 ALA B N 1
ATOM 3632 C CA . ALA B 1 95 ? 7.03578 50.26029 -8.24808 1.000 61.20053 234 ALA B CA 1
ATOM 3633 C C . ALA B 1 95 ? 6.91506 50.22036 -9.76887 1.000 60.52882 234 ALA B C 1
ATOM 3634 O O . ALA B 1 95 ? 6.90583 49.13712 -10.36023 1.000 56.66661 234 ALA B O 1
ATOM 3641 N N . PRO B 1 96 ? 6.81844 51.37376 -10.43103 1.000 62.30353 235 PRO B N 1
ATOM 3642 C CA . PRO B 1 96 ? 6.79319 51.37191 -11.90078 1.000 59.55723 235 PRO B CA 1
ATOM 3643 C C . PRO B 1 96 ? 8.01686 50.67058 -12.47225 1.000 58.11261 235 PRO B C 1
ATOM 3644 O O . PRO B 1 96 ? 9.15021 50.91848 -12.05308 1.000 58.19148 235 PRO B O 1
ATOM 3655 N N . LEU B 1 97 ? 7.77477 49.78369 -13.43355 1.000 54.32197 236 LEU B N 1
ATOM 3656 C CA . LEU B 1 97 ? 8.81851 48.99704 -14.07532 1.000 56.40391 236 LEU B CA 1
ATOM 3657 C C . LEU B 1 97 ? 8.75830 49.22113 -15.57783 1.000 54.74605 236 LEU B C 1
ATOM 3658 O O . LEU B 1 97 ? 7.69076 49.09345 -16.18740 1.000 52.49370 236 LEU B O 1
ATOM 3674 N N . GLU B 1 98 ? 9.90339 49.54384 -16.16908 1.000 56.91914 237 GLU B N 1
ATOM 3675 C CA . GLU B 1 98 ? 9.99956 49.77842 -17.60255 1.000 55.88819 237 GLU B CA 1
ATOM 3676 C C . GLU B 1 98 ? 10.26063 48.45471 -18.30898 1.000 51.93640 237 GLU B C 1
ATOM 3677 O O . GLU B 1 98 ? 11.25498 47.77797 -18.02454 1.000 52.79145 237 GLU B O 1
ATOM 3689 N N . LEU B 1 99 ? 9.36669 48.08787 -19.22426 1.000 48.63019 238 LEU B N 1
ATOM 3690 C CA . LEU B 1 99 ? 9.51048 46.86795 -20.01577 1.000 44.00046 238 LEU B CA 1
ATOM 3691 C C . LEU B 1 99 ? 10.22695 47.23971 -21.30555 1.000 42.40040 238 LEU B C 1
ATOM 3692 O O . LEU B 1 99 ? 9.60647 47.64395 -22.28814 1.000 40.24347 238 LEU B O 1
ATOM 3708 N N . LYS B 1 100 ? 11.55255 47.10382 -21.30875 1.000 44.14981 239 LYS B N 1
ATOM 3709 C CA . LYS B 1 100 ? 12.33377 47.49157 -22.47645 1.000 46.83937 239 LYS B CA 1
ATOM 3710 C C . LYS B 1 100 ? 12.60805 46.33563 -23.43022 1.000 47.63936 239 LYS B C 1
ATOM 3711 O O . LYS B 1 100 ? 12.70147 46.55760 -24.64217 1.000 43.05821 239 LYS B O 1
ATOM 3730 N N . GLN B 1 101 ? 12.73575 45.11224 -22.92292 1.000 53.40753 240 GLN B N 1
ATOM 3731 C CA . GLN B 1 101 ? 13.09817 43.96732 -23.75085 1.000 56.20773 240 GLN B CA 1
ATOM 3732 C C . GLN B 1 101 ? 11.84222 43.33794 -24.34272 1.000 47.91451 240 GLN B C 1
ATOM 3733 O O . GLN B 1 101 ? 10.98814 42.82998 -23.60773 1.000 47.61871 240 GLN B O 1
ATOM 3747 N N . ALA B 1 102 ? 11.73719 43.36420 -25.66844 1.000 41.28554 241 ALA B N 1
ATOM 3748 C CA . ALA B 1 102 ? 10.60558 42.73630 -26.33446 1.000 39.19577 241 ALA B CA 1
ATOM 3749 C C . ALA B 1 102 ? 10.61592 41.23209 -26.09039 1.000 41.16091 241 ALA B C 1
ATOM 3750 O O . ALA B 1 102 ? 11.67665 40.60430 -26.01377 1.000 42.52369 241 ALA B O 1
ATOM 3757 N N . ASN B 1 103 ? 9.42425 40.65562 -25.94823 1.000 42.65321 242 ASN B N 1
ATOM 3758 C CA . ASN B 1 103 ? 9.22131 39.22267 -25.76509 1.000 44.16088 242 ASN B CA 1
ATOM 3759 C C . ASN B 1 103 ? 9.87225 38.68861 -24.49271 1.000 43.20191 242 ASN B C 1
ATOM 3760 O O . ASN B 1 103 ? 10.01850 37.46787 -24.34102 1.000 42.82563 242 ASN B O 1
ATOM 3771 N N . GLU B 1 104 ? 10.26648 39.55915 -23.56963 1.000 42.75171 243 GLU B N 1
ATOM 3772 C CA . GLU B 1 104 ? 10.77916 39.13666 -22.27073 1.000 45.44971 243 GLU B CA 1
ATOM 3773 C C . GLU B 1 104 ? 9.63265 39.20559 -21.26798 1.000 43.85958 243 GLU B C 1
ATOM 3774 O O . GLU B 1 104 ? 9.19872 40.29774 -20.88597 1.000 42.09455 243 GLU B O 1
ATOM 3786 N N . TRP B 1 105 ? 9.15143 38.04435 -20.83453 1.000 44.90395 244 TRP B N 1
ATOM 3787 C CA . TRP B 1 105 ? 8.05717 37.99621 -19.87565 1.000 45.08312 244 TRP B CA 1
ATOM 3788 C C . TRP B 1 105 ? 8.57922 38.24583 -18.46698 1.000 47.87588 244 TRP B C 1
ATOM 3789 O O . TRP B 1 105 ? 9.50087 37.56847 -18.00160 1.000 50.63733 244 TRP B O 1
ATOM 3810 N N . VAL B 1 106 ? 7.98438 39.22696 -17.79498 1.000 46.19755 245 VAL B N 1
ATOM 3811 C CA . VAL B 1 106 ? 8.34543 39.59852 -16.43662 1.000 48.70829 245 VAL B CA 1
ATOM 3812 C C . VAL B 1 106 ? 7.09141 39.49752 -15.57908 1.000 50.08665 245 VAL B C 1
ATOM 3813 O O . VAL B 1 106 ? 5.96477 39.48319 -16.08156 1.000 51.12530 245 VAL B O 1
ATOM 3826 N N . THR B 1 107 ? 7.29826 39.43013 -14.26656 1.000 50.70998 246 THR B N 1
ATOM 3827 C CA . THR B 1 107 ? 6.21452 39.24148 -13.30802 1.000 50.54633 246 THR B CA 1
ATOM 3828 C C . THR B 1 107 ? 6.16376 40.43609 -12.36494 1.000 50.06632 246 THR B C 1
ATOM 3829 O O . THR B 1 107 ? 7.02294 40.57756 -11.48803 1.000 50.98795 246 THR B O 1
ATOM 3840 N N . LEU B 1 108 ? 5.16089 41.29258 -12.54468 1.000 49.29695 247 LEU B N 1
ATOM 3841 C CA . LEU B 1 108 ? 4.88319 42.32742 -11.55872 1.000 49.34320 247 LEU B CA 1
ATOM 3842 C C . LEU B 1 108 ? 4.28660 41.68814 -10.31050 1.000 50.46822 247 LEU B C 1
ATOM 3843 O O . LEU B 1 108 ? 3.45136 40.78390 -10.39807 1.000 49.79346 247 LEU B O 1
ATOM 3859 N N . SER B 1 109 ? 4.71511 42.15413 -9.14130 1.000 53.35130 248 SER B N 1
ATOM 3860 C CA . SER B 1 109 ? 4.25878 41.56353 -7.89198 1.000 56.77638 248 SER B CA 1
ATOM 3861 C C . SER B 1 109 ? 4.06434 42.64294 -6.84117 1.000 56.84396 248 SER B C 1
ATOM 3862 O O . SER B 1 109 ? 4.90579 43.53241 -6.68505 1.000 57.77580 248 SER B O 1
ATOM 3870 N N . GLY B 1 110 ? 2.94587 42.55419 -6.12608 1.000 56.60768 249 GLY B N 1
ATOM 3871 C CA . GLY B 1 110 ? 2.66682 43.46780 -5.03520 1.000 58.65196 249 GLY B CA 1
ATOM 3872 C C . GLY B 1 110 ? 1.75804 42.81372 -4.01809 1.000 59.61129 249 GLY B C 1
ATOM 3873 O O . GLY B 1 110 ? 1.02608 41.86587 -4.32213 1.000 58.48748 249 GLY B O 1
ATOM 3877 N N . LYS B 1 111 ? 1.81310 43.33408 -2.79726 1.000 62.15140 250 LYS B N 1
ATOM 3878 C CA . LYS B 1 111 ? 1.00194 42.83273 -1.69960 1.000 63.60666 250 LYS B CA 1
ATOM 3879 C C . LYS B 1 111 ? 0.06405 43.92744 -1.21526 1.000 64.36997 250 LYS B C 1
ATOM 3880 O O . LYS B 1 111 ? 0.42020 45.11028 -1.20893 1.000 64.62723 250 LYS B O 1
ATOM 3899 N N . PHE B 1 112 ? -1.14003 43.52264 -0.82234 1.000 66.05463 251 PHE B N 1
ATOM 3900 C CA . PHE B 1 112 ? -2.11410 44.43089 -0.23851 1.000 68.29469 251 PHE B CA 1
ATOM 3901 C C . PHE B 1 112 ? -2.93353 43.65236 0.77743 1.000 70.97682 251 PHE B C 1
ATOM 3902 O O . PHE B 1 112 ? -3.05851 42.42796 0.68281 1.000 73.02322 251 PHE B O 1
ATOM 3919 N N . LYS B 1 113 ? -3.48257 44.36324 1.75697 1.000 71.30546 252 LYS B N 1
ATOM 3920 C CA . LYS B 1 113 ? -4.36359 43.75516 2.74476 1.000 69.86627 252 LYS B CA 1
ATOM 3921 C C . LYS B 1 113 ? -5.79255 44.23325 2.52645 1.000 67.58116 252 LYS B C 1
ATOM 3922 O O . LYS B 1 113 ? -6.03409 45.43119 2.33104 1.000 67.07692 252 LYS B O 1
ATOM 3941 N N . ALA B 1 114 ? -6.72970 43.29121 2.56599 1.000 66.21436 253 ALA B N 1
ATOM 3942 C CA . ALA B 1 114 ? -8.10866 43.57134 2.20225 1.000 66.84652 253 ALA B CA 1
ATOM 3943 C C . ALA B 1 114 ? -8.79329 44.43716 3.25199 1.000 72.57379 253 ALA B C 1
ATOM 3944 O O . ALA B 1 114 ? -8.52370 44.33726 4.45261 1.000 69.69054 253 ALA B O 1
ATOM 3951 N N . THR B 1 115 ? -9.69986 45.29118 2.77778 1.000 78.37605 254 THR B N 1
ATOM 3952 C CA . THR B 1 115 ? -10.47627 46.17982 3.63018 1.000 84.18753 254 THR B CA 1
ATOM 3953 C C . THR B 1 115 ? -11.93960 45.76661 3.71745 1.000 83.47232 254 THR B C 1
ATOM 3954 O O . THR B 1 115 ? -12.76754 46.54822 4.19835 1.000 86.39579 254 THR B O 1
ATOM 3965 N N . GLY B 1 116 ? -12.27870 44.56538 3.25914 1.000 77.82510 255 GLY B N 1
ATOM 3966 C CA . GLY B 1 116 ? -13.66124 44.11735 3.31414 1.000 74.75451 255 GLY B CA 1
ATOM 3967 C C . GLY B 1 116 ? -13.87740 42.88225 2.46781 1.000 71.32667 255 GLY B C 1
ATOM 3968 O O . GLY B 1 116 ? -12.95980 42.07861 2.26586 1.000 68.64847 255 GLY B O 1
ATOM 3972 N N . SER B 1 117 ? -15.11118 42.74272 1.97586 1.000 71.66550 256 SER B N 1
ATOM 3973 C CA . SER B 1 117 ? -15.47785 41.58140 1.17531 1.000 72.83385 256 SER B CA 1
ATOM 3974 C C . SER B 1 117 ? -14.84442 41.60250 -0.20911 1.000 70.59244 256 SER B C 1
ATOM 3975 O O . SER B 1 117 ? -14.79546 40.55949 -0.87085 1.000 68.74190 256 SER B O 1
ATOM 3983 N N . GLN B 1 118 ? -14.36127 42.75694 -0.66124 1.000 70.84515 257 GLN B N 1
ATOM 3984 C CA . GLN B 1 118 ? -13.85607 42.88722 -2.01870 1.000 65.95852 257 GLN B CA 1
ATOM 3985 C C . GLN B 1 118 ? -12.78092 43.96194 -2.05646 1.000 63.38231 257 GLN B C 1
ATOM 3986 O O . GLN B 1 118 ? -12.65959 44.78282 -1.14363 1.000 63.44376 257 GLN B O 1
ATOM 4000 N N . ALA B 1 119 ? -11.99437 43.93927 -3.13161 1.000 60.18659 258 ALA B N 1
ATOM 4001 C CA . ALA B 1 119 ? -10.91708 44.89485 -3.33934 1.000 59.88413 258 ALA B CA 1
ATOM 4002 C C . ALA B 1 119 ? -10.94566 45.37209 -4.78405 1.000 57.24942 258 ALA B C 1
ATOM 4003 O O . ALA B 1 119 ? -11.33547 44.63075 -5.69054 1.000 56.11037 258 ALA B O 1
ATOM 4010 N N . GLU B 1 120 ? -10.52905 46.62332 -4.98769 1.000 57.88412 259 GLU B N 1
ATOM 4011 C CA . GLU B 1 120 ? -10.49630 47.24935 -6.30614 1.000 59.09696 259 GLU B CA 1
ATOM 4012 C C . GLU B 1 120 ? -9.06004 47.22856 -6.81910 1.000 54.15514 259 GLU B C 1
ATOM 4013 O O . GLU B 1 120 ? -8.19020 47.91926 -6.27552 1.000 54.48332 259 GLU B O 1
ATOM 4025 N N . LEU B 1 121 ? -8.81388 46.45357 -7.87157 1.000 52.02423 260 LEU B N 1
ATOM 4026 C CA . LEU B 1 121 ? -7.47652 46.26768 -8.41384 1.000 50.70317 260 LEU B CA 1
ATOM 4027 C C . LEU B 1 121 ? -7.37402 46.91193 -9.78749 1.000 48.88902 260 LEU B C 1
ATOM 4028 O O . LEU B 1 121 ? -8.33254 46.89243 -10.56784 1.000 48.16825 260 LEU B O 1
ATOM 4044 N N . ALA B 1 122 ? -6.20207 47.46924 -10.08648 1.000 48.27130 261 ALA B N 1
ATOM 4045 C CA . ALA B 1 122 ? -5.98413 48.13721 -11.36059 1.000 46.97547 261 ALA B CA 1
ATOM 4046 C C . ALA B 1 122 ? -4.52207 48.03042 -11.76487 1.000 45.75640 261 ALA B C 1
ATOM 4047 O O . ALA B 1 122 ? -3.63083 48.31738 -10.96044 1.000 46.90373 261 ALA B O 1
ATOM 4054 N N . VAL B 1 123 ? -4.28529 47.60655 -13.00661 1.000 43.86763 262 VAL B N 1
ATOM 4055 C CA . VAL B 1 123 ? -2.96497 47.70476 -13.62059 1.000 42.93866 262 VAL B CA 1
ATOM 4056 C C . VAL B 1 123 ? -2.81120 49.11273 -14.18024 1.000 44.10238 262 VAL B C 1
ATOM 4057 O O . VAL B 1 123 ? -3.74118 49.65275 -14.79191 1.000 42.27871 262 VAL B O 1
ATOM 4070 N N . VAL B 1 124 ? -1.64218 49.71909 -13.97323 1.000 45.19921 263 VAL B N 1
ATOM 4071 C CA . VAL B 1 124 ? -1.42573 51.13459 -14.25648 1.000 44.97800 263 VAL B CA 1
ATOM 4072 C C . VAL B 1 124 ? -0.33596 51.28011 -15.31022 1.000 42.90393 263 VAL B C 1
ATOM 4073 O O . VAL B 1 124 ? 0.73312 50.67149 -15.19274 1.000 44.31720 263 VAL B O 1
ATOM 4086 N N . SER B 1 125 ? -0.60324 52.09814 -16.32601 1.000 41.22096 264 SER B N 1
ATOM 4087 C CA . SER B 1 125 ? 0.39789 52.48912 -17.30763 1.000 40.24122 264 SER B CA 1
ATOM 4088 C C . SER B 1 125 ? 0.88218 53.90508 -17.02433 1.000 41.75153 264 SER B C 1
ATOM 4089 O O . SER B 1 125 ? 0.08442 54.79072 -16.70299 1.000 42.76441 264 SER B O 1
ATOM 4097 N N . HIS B 1 126 ? 2.18983 54.11704 -17.17184 1.000 42.68537 265 HIS B N 1
ATOM 4098 C CA . HIS B 1 126 ? 2.81349 55.41431 -16.94594 1.000 45.13144 265 HIS B CA 1
ATOM 4099 C C . HIS B 1 126 ? 3.29622 56.05829 -18.23919 1.000 43.27109 265 HIS B C 1
ATOM 4100 O O . HIS B 1 126 ? 4.02073 57.05994 -18.19531 1.000 43.98509 265 HIS B O 1
ATOM 4115 N N . VAL B 1 127 ? 2.90243 55.51206 -19.38565 1.000 40.93435 266 VAL B N 1
ATOM 4116 C CA . VAL B 1 127 ? 3.33004 55.98550 -20.69454 1.000 40.11920 266 VAL B CA 1
ATOM 4117 C C . VAL B 1 127 ? 2.06297 56.21460 -21.50382 1.000 37.90547 266 VAL B C 1
ATOM 4118 O O . VAL B 1 127 ? 1.31654 55.26763 -21.77784 1.000 37.34441 266 VAL B O 1
ATOM 4131 N N . SER B 1 128 ? 1.80037 57.47115 -21.85599 1.000 38.27078 267 SER B N 1
ATOM 4132 C CA . SER B 1 128 ? 0.60328 57.80289 -22.61381 1.000 37.28147 267 SER B CA 1
ATOM 4133 C C . SER B 1 128 ? 0.77578 57.57986 -24.10835 1.000 34.99893 267 SER B C 1
ATOM 4134 O O . SER B 1 128 ? -0.22385 57.52151 -24.83118 1.000 33.81819 267 SER B O 1
ATOM 4142 N N . ALA B 1 129 ? 2.01144 57.44659 -24.58038 1.000 35.01802 268 ALA B N 1
ATOM 4143 C CA . ALA B 1 129 ? 2.27748 57.48914 -26.00785 1.000 34.25786 268 ALA B CA 1
ATOM 4144 C C . ALA B 1 129 ? 1.63399 56.31205 -26.72806 1.000 30.40119 268 ALA B C 1
ATOM 4145 O O . ALA B 1 129 ? 1.36849 55.25695 -26.14455 1.000 30.24990 268 ALA B O 1
ATOM 4152 N N . SER B 1 130 ? 1.36686 56.52357 -28.01564 1.000 30.62070 269 SER B N 1
ATOM 4153 C CA . SER B 1 130 ? 0.93734 55.47926 -28.93332 1.000 30.68564 269 SER B CA 1
ATOM 4154 C C . SER B 1 130 ? 2.07753 54.95224 -29.78676 1.000 31.33988 269 SER B C 1
ATOM 4155 O O . SER B 1 130 ? 2.05292 53.78384 -30.18549 1.000 30.03952 269 SER B O 1
ATOM 4163 N N . MET B 1 131 ? 3.05711 55.80270 -30.09646 1.000 34.62661 270 MET B N 1
ATOM 4164 C CA . MET B 1 131 ? 4.26605 55.39992 -30.80549 1.000 36.08170 270 MET B CA 1
ATOM 4165 C C . MET B 1 131 ? 5.02653 54.38500 -29.96169 1.000 31.72925 270 MET B C 1
ATOM 4166 O O . MET B 1 131 ? 5.73698 54.75245 -29.01989 1.000 30.91516 270 MET B O 1
ATOM 4180 N N . GLY B 1 132 ? 4.87317 53.10412 -30.28479 1.000 29.23050 271 GLY B N 1
ATOM 4181 C CA . GLY B 1 132 ? 5.38128 52.05360 -29.42878 1.000 29.21737 271 GLY B CA 1
ATOM 4182 C C . GLY B 1 132 ? 4.42271 51.77399 -28.29078 1.000 29.95417 271 GLY B C 1
ATOM 4183 O O . GLY B 1 132 ? 3.20370 51.75617 -28.49075 1.000 28.84826 271 GLY B O 1
ATOM 4187 N N . ASN B 1 133 ? 4.95848 51.56476 -27.08812 1.000 31.01896 272 ASN B N 1
ATOM 4188 C CA . ASN B 1 133 ? 4.13722 51.31140 -25.90678 1.000 31.20909 272 ASN B CA 1
ATOM 4189 C C . ASN B 1 133 ? 3.20449 50.12388 -26.14559 1.000 29.83662 272 ASN B C 1
ATOM 4190 O O . ASN B 1 133 ? 2.01145 50.16729 -25.83755 1.000 28.46737 272 ASN B O 1
ATOM 4201 N N . ASP B 1 134 ? 3.76458 49.05419 -26.70529 1.000 30.10906 273 ASP B N 1
ATOM 4202 C CA . ASP B 1 134 ? 3.01566 47.85892 -27.07513 1.000 31.37462 273 ASP B CA 1
ATOM 4203 C C . ASP B 1 134 ? 3.45056 46.68960 -26.20465 1.000 30.69946 273 ASP B C 1
ATOM 4204 O O . ASP B 1 134 ? 4.65084 46.44922 -26.03624 1.000 30.50517 273 ASP B O 1
ATOM 4213 N N . PHE B 1 135 ? 2.47879 45.96215 -25.65713 1.000 32.11696 274 PHE B N 1
ATOM 4214 C CA . PHE B 1 135 ? 2.78767 44.88844 -24.72255 1.000 32.10323 274 PHE B CA 1
ATOM 4215 C C . PHE B 1 135 ? 1.59419 43.94896 -24.60516 1.000 30.38242 274 PHE B C 1
ATOM 4216 O O . PHE B 1 135 ? 0.49453 44.24054 -25.08013 1.000 27.92312 274 PHE B O 1
ATOM 4233 N N . ARG B 1 136 ? 1.83120 42.80847 -23.96052 1.000 29.86980 275 ARG B N 1
ATOM 4234 C CA . ARG B 1 136 ? 0.80010 41.80984 -23.72097 1.000 31.25114 275 ARG B CA 1
ATOM 4235 C C . ARG B 1 136 ? 0.81565 41.38952 -22.25944 1.000 32.18643 275 ARG B C 1
ATOM 4236 O O . ARG B 1 136 ? 1.87368 41.32181 -21.62765 1.000 33.43662 275 ARG B O 1
ATOM 4257 N N . ILE B 1 137 ? -0.37252 41.10430 -21.72883 1.000 32.76635 276 ILE B N 1
ATOM 4258 C CA . ILE B 1 137 ? -0.53941 40.52101 -20.40220 1.000 34.62487 276 ILE B CA 1
ATOM 4259 C C . ILE B 1 137 ? -1.20717 39.16634 -20.57576 1.000 35.00178 276 ILE B C 1
ATOM 4260 O O . ILE B 1 137 ? -2.33041 39.08548 -21.08890 1.000 35.26122 276 ILE B O 1
ATOM 4276 N N . LYS B 1 138 ? -0.53226 38.10665 -20.13827 1.000 36.20607 277 LYS B N 1
ATOM 4277 C CA . LYS B 1 138 ? -1.05164 36.76177 -20.33327 1.000 36.97805 277 LYS B CA 1
ATOM 4278 C C . LYS B 1 138 ? -1.62286 36.14354 -19.06668 1.000 38.80309 277 LYS B C 1
ATOM 4279 O O . LYS B 1 138 ? -2.25290 35.08403 -19.15110 1.000 39.56867 277 LYS B O 1
ATOM 4298 N N . GLU B 1 139 ? -1.44318 36.77332 -17.90718 1.000 39.75545 278 GLU B N 1
ATOM 4299 C CA . GLU B 1 139 ? -1.89814 36.15741 -16.66927 1.000 41.71329 278 GLU B CA 1
ATOM 4300 C C . GLU B 1 139 ? -1.91447 37.18188 -15.54548 1.000 42.39703 278 GLU B C 1
ATOM 4301 O O . GLU B 1 139 ? -0.98246 37.97773 -15.40838 1.000 42.15222 278 GLU B O 1
ATOM 4313 N N . LEU B 1 140 ? -2.98720 37.15438 -14.75452 1.000 43.41068 279 LEU B N 1
ATOM 4314 C CA . LEU B 1 140 ? -3.07789 37.89004 -13.49878 1.000 44.56829 279 LEU B CA 1
ATOM 4315 C C . LEU B 1 140 ? -3.52195 36.91722 -12.41804 1.000 46.57040 279 LEU B C 1
ATOM 4316 O O . LEU B 1 140 ? -4.45258 36.13083 -12.63081 1.000 46.91890 279 LEU B O 1
ATOM 4332 N N . LYS B 1 141 ? -2.86921 36.97159 -11.26469 1.000 48.01602 280 LYS B N 1
ATOM 4333 C CA . LYS B 1 141 ? -3.13035 36.01088 -10.20477 1.000 50.04189 280 LYS B CA 1
ATOM 4334 C C . LYS B 1 141 ? -3.07465 36.71477 -8.85957 1.000 51.35836 280 LYS B C 1
ATOM 4335 O O . LYS B 1 141 ? -2.20415 37.55669 -8.61957 1.000 51.22369 280 LYS B O 1
ATOM 4354 N N . ILE B 1 142 ? -4.03199 36.37918 -7.99865 1.000 52.74829 281 ILE B N 1
ATOM 4355 C CA . ILE B 1 142 ? -4.10728 36.89382 -6.63811 1.000 55.66229 281 ILE B CA 1
ATOM 4356 C C . ILE B 1 142 ? -4.24553 35.70339 -5.70142 1.000 56.34505 281 ILE B C 1
ATOM 4357 O O . ILE B 1 142 ? -5.10199 34.83810 -5.91568 1.000 56.71265 281 ILE B O 1
ATOM 4373 N N . LYS B 1 143 ? -3.40137 35.65265 -4.67730 1.000 58.54884 282 LYS B N 1
ATOM 4374 C CA . LYS B 1 143 ? -3.48143 34.60214 -3.66802 1.000 63.77392 282 LYS B CA 1
ATOM 4375 C C . LYS B 1 143 ? -2.94490 35.12114 -2.33842 1.000 62.22473 282 LYS B C 1
ATOM 4376 O O . LYS B 1 143 ? -2.69688 36.31872 -2.18809 1.000 60.82880 282 LYS B O 1
#

Foldseek 3Di:
DDDDDPCVVPCRSPDDADPPRPPDDDDDDDFDKDKDLQAAPFFQFFFDDKDKFFADAAFDKKKKKWWKAFAPQDDAWKWKFKDKQRHTFFGTDTHHDHPDIDIHMGMDGDRHGIIMITMGIHGGHNGGNIMIIRDIDMGD/DDDDDDPCVVPDRSPDDQDPPRPPDDDDDDDFDKDKDLQAPPFFPFFFDDKDWFFADDAFDKKKKKWKKAFAPQFDAWKWKFKDKQRHGFFDIDTHRDHPDIDMHMGMDGHHHRIMMITMGIHGGHNRGNIMIIRDMDMD

Sequence (280 aa):
FEDLTNFERDNWNNWQAGPAGHDLYLVDASTRAVEFITRPNKNHAGEILKKTLTGLTAGYEYTWTVKIARIIGKYEAPKVSLRADGKDISAPLELKQANEWVTLSGKFKATGSQAELAVVSHVSASMGNDFRIKELKIKGPFEDLTNFERDNWNNWQAGPAGHDLYLVDASTRAVEFITRPNKNHAGEILKKTLTGLTAGYEYTWTVKIARIIGKYEAPKVSLRADGKDISAPLELKQANEWVTLSGKFKATGSQAELAVVSHVSASMGNDFRIKELKIK

Organism: Enterobacter cloacae subsp. cloacae (strain ATCC 13047 / DSM 30054 / NBRC 13535 / NCTC 10005 / WDCM 00083 / NCDC 279-56) (NCBI:txid716541)

Solvent-accessible surface area: 13675 Å² total; per-residue (Å²): 120,95,21,83,2,38,1,37,152,75,93,69,41,114,4,116,47,6,108,6,9,50,44,33,75,25,27,85,4,68,27,64,0,0,17,5,55,9,120,101,151,81,93,4,39,27,41,3,0,84,16,62,4,86,56,11,74,56,50,128,96,8,43,0,29,0,53,0,0,20,12,100,30,114,137,86,21,0,84,0,2,0,56,4,70,66,143,84,25,23,78,72,64,72,6,139,107,28,63,70,36,52,73,7,58,8,117,13,132,2,120,26,76,88,1,114,3,5,0,5,3,81,10,51,25,30,115,7,1,10,3,49,0,31,19,0,54,0,96,54,185,43,99,23,79,2,39,1,78,213,75,85,69,40,115,5,124,54,8,103,8,8,49,45,33,79,29,25,98,2,63,18,63,0,0,16,5,52,8,113,95,152,83,94,3,40,28,55,3,0,87,12,62,4,87,58,11,81,71,47,150,105,12,40,0,28,0,48,0,0,15,21,113,32,122,131,87,22,0,62,0,2,0,52,3,50,58,142,99,34,22,81,73,76,61,8,128,112,29,116,88,52,35,76,10,58,5,117,17,125,8,108,21,90,94,1,94,2,7,0,4,4,78,18,49,32,26,108,6,0,12,2,61,0,23,28,0,51,0,109